Protein AF-A0A2G9R5S9-F1 (afdb_monomer)

Radius of gyration: 25.48 Å; Cα contacts (8 Å, |Δi|>4): 82; chains: 1; bounding box: 64×33×85 Å

Structure (mmCIF, N/CA/C/O backbone):
data_AF-A0A2G9R5S9-F1
#
_entry.id   AF-A0A2G9R5S9-F1
#
loop_
_atom_site.group_PDB
_atom_site.id
_atom_site.type_symbol
_atom_site.label_atom_id
_atom_site.label_alt_id
_atom_site.label_comp_id
_atom_site.label_asym_id
_atom_site.label_entity_id
_atom_site.label_seq_id
_atom_site.pdbx_PDB_ins_code
_atom_site.Cartn_x
_atom_site.Cartn_y
_atom_site.Cartn_z
_atom_site.occupancy
_atom_site.B_iso_or_equiv
_atom_site.auth_seq_id
_atom_site.auth_comp_id
_atom_site.auth_asym_id
_atom_site.auth_atom_id
_atom_site.pdbx_PDB_model_num
ATOM 1 N N . MET A 1 1 ? -15.002 -5.542 -20.090 1.00 52.06 1 MET A N 1
ATOM 2 C CA . MET A 1 1 ? -15.208 -6.960 -20.484 1.00 52.06 1 MET A CA 1
ATOM 3 C C . MET A 1 1 ? -14.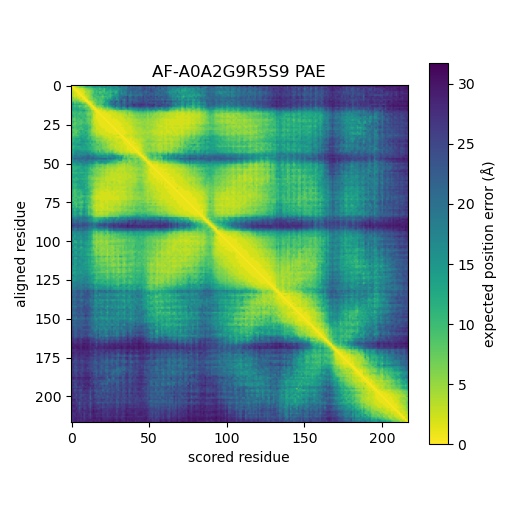862 -7.250 -21.942 1.00 52.06 1 MET A C 1
ATOM 5 O O . MET A 1 1 ? -14.280 -8.293 -22.191 1.00 52.06 1 MET A O 1
ATOM 9 N N . THR A 1 2 ? -15.154 -6.359 -22.895 1.00 58.06 2 THR A N 1
ATOM 10 C CA . THR A 1 2 ? -14.849 -6.567 -24.326 1.00 58.06 2 THR A CA 1
ATOM 11 C C . THR A 1 2 ? -13.357 -6.762 -24.614 1.00 58.06 2 THR A C 1
ATOM 13 O O . THR A 1 2 ? -13.018 -7.672 -25.354 1.00 58.06 2 THR A O 1
ATOM 16 N N . ILE A 1 3 ? -12.464 -5.993 -23.978 1.00 57.78 3 ILE A N 1
ATOM 17 C CA . ILE A 1 3 ? -11.005 -6.120 -24.168 1.00 57.78 3 ILE A CA 1
ATOM 18 C C . ILE A 1 3 ? -10.477 -7.446 -23.598 1.00 57.78 3 ILE A C 1
ATOM 20 O O . ILE A 1 3 ? -9.839 -8.191 -24.325 1.00 57.78 3 ILE A O 1
ATOM 24 N N . ALA A 1 4 ? -10.805 -7.795 -22.349 1.00 56.31 4 ALA A N 1
ATOM 25 C CA . ALA A 1 4 ? -10.351 -9.050 -21.733 1.00 56.31 4 ALA A CA 1
ATOM 26 C C . ALA A 1 4 ? -10.827 -10.299 -22.500 1.00 56.31 4 ALA A C 1
ATOM 28 O O . ALA A 1 4 ? -10.062 -11.235 -22.708 1.00 56.31 4 ALA A O 1
ATOM 29 N N . VAL A 1 5 ? -12.077 -10.292 -22.978 1.00 60.47 5 VAL A N 1
ATOM 30 C CA . VAL A 1 5 ? -12.628 -11.373 -23.810 1.00 60.47 5 VAL A CA 1
ATOM 31 C C . VAL A 1 5 ? -11.935 -11.422 -25.178 1.00 60.47 5 VAL A C 1
ATOM 33 O O . VAL A 1 5 ? -11.588 -12.504 -25.638 1.00 60.47 5 VAL A O 1
ATOM 36 N N . LEU A 1 6 ? -11.658 -10.273 -25.802 1.00 56.00 6 LEU A N 1
ATOM 37 C CA . LEU A 1 6 ? -10.951 -10.188 -27.086 1.00 56.00 6 LEU A CA 1
ATOM 38 C C . LEU A 1 6 ? -9.492 -10.676 -26.995 1.00 56.00 6 LEU A C 1
ATOM 40 O O . LEU A 1 6 ? -9.011 -11.322 -27.922 1.00 56.00 6 LEU A O 1
ATOM 44 N N . VAL A 1 7 ? -8.813 -10.427 -25.870 1.00 58.19 7 VAL A N 1
ATOM 45 C CA . VAL A 1 7 ? -7.444 -10.905 -25.594 1.00 58.19 7 VAL A CA 1
ATOM 46 C C . VAL A 1 7 ? -7.403 -12.423 -25.437 1.00 58.19 7 VAL A C 1
ATOM 48 O O . VAL A 1 7 ? -6.527 -13.063 -26.009 1.00 58.19 7 VAL A O 1
ATOM 51 N N . CYS A 1 8 ? -8.385 -13.014 -24.748 1.00 56.06 8 CYS A N 1
ATOM 52 C CA . CYS A 1 8 ? -8.507 -14.471 -24.639 1.00 56.06 8 CYS A CA 1
ATOM 53 C C . CYS A 1 8 ? -8.892 -15.151 -25.968 1.00 56.06 8 CYS A C 1
ATOM 55 O O . CYS A 1 8 ? -8.613 -16.334 -26.149 1.00 56.06 8 CYS A O 1
ATOM 57 N N . LEU A 1 9 ? -9.551 -14.430 -26.883 1.00 60.88 9 LEU A N 1
ATOM 58 C CA . LEU A 1 9 ? -10.034 -14.962 -28.164 1.00 60.88 9 LEU A CA 1
ATOM 59 C C . LEU A 1 9 ? -9.022 -14.831 -29.312 1.00 60.88 9 LEU A C 1
ATOM 61 O O . LEU A 1 9 ? -9.145 -15.552 -30.301 1.00 60.88 9 LEU A O 1
ATOM 65 N N . VAL A 1 10 ? -8.035 -13.933 -29.210 1.00 55.00 10 VAL A N 1
ATOM 66 C CA . VAL A 1 10 ? -7.069 -13.664 -30.287 1.00 55.00 10 VAL A CA 1
ATOM 67 C C . VAL A 1 10 ? -5.631 -13.872 -29.788 1.00 55.00 10 VAL A C 1
ATOM 69 O O . VAL A 1 10 ? -5.038 -12.960 -29.212 1.00 55.00 10 VAL A O 1
ATOM 72 N N . PRO A 1 11 ? -5.008 -15.035 -30.068 1.00 52.50 11 PRO A N 1
ATOM 73 C CA . PRO A 1 11 ? -3.643 -15.354 -29.630 1.00 52.50 11 PRO A CA 1
ATOM 74 C C . PRO A 1 11 ? -2.573 -14.371 -30.132 1.00 52.50 11 PRO A C 1
ATOM 76 O O . PRO A 1 11 ? -1.548 -14.184 -29.488 1.00 52.50 11 PRO A O 1
ATOM 79 N N . GLN A 1 12 ? -2.812 -13.703 -31.265 1.00 48.09 12 GLN A N 1
ATOM 80 C CA . GLN A 1 12 ? -1.916 -12.676 -31.819 1.00 48.09 12 GLN A CA 1
ATOM 81 C C . GLN A 1 12 ? -1.913 -11.364 -31.010 1.00 48.09 12 GLN A C 1
ATOM 83 O O . GLN A 1 12 ? -1.013 -10.546 -31.179 1.00 48.09 12 GLN A O 1
ATOM 88 N N . LEU A 1 13 ? -2.894 -11.164 -30.123 1.00 47.66 13 LEU A N 1
ATOM 89 C CA . LEU A 1 13 ? -2.996 -10.017 -29.216 1.00 47.66 13 LEU A CA 1
ATOM 90 C C . LEU A 1 13 ? -2.377 -10.290 -27.833 1.00 47.66 13 LEU A C 1
ATOM 92 O O . LEU A 1 13 ? -2.465 -9.434 -26.959 1.00 47.66 13 LEU A O 1
ATOM 96 N N . HIS A 1 14 ? -1.716 -11.433 -27.612 1.00 53.84 14 HIS A N 1
ATOM 97 C CA . HIS A 1 14 ? -0.959 -11.720 -26.383 1.00 53.84 14 HIS A CA 1
ATOM 98 C C . HIS A 1 14 ? 0.348 -10.902 -26.298 1.00 53.84 14 HIS A C 1
ATOM 100 O O . HIS A 1 14 ? 1.439 -11.432 -26.099 1.00 53.84 14 HIS A O 1
ATOM 106 N N . THR A 1 15 ? 0.254 -9.582 -26.453 1.00 63.00 15 THR A N 1
ATOM 107 C CA . THR A 1 15 ? 1.333 -8.659 -26.101 1.00 63.00 15 THR A CA 1
ATOM 108 C C . THR A 1 15 ? 1.139 -8.196 -24.649 1.00 63.00 15 THR A C 1
ATOM 110 O O . THR A 1 15 ? -0.002 -8.109 -24.179 1.00 63.00 15 THR A O 1
ATOM 113 N N . PRO A 1 16 ? 2.222 -7.899 -23.902 1.00 64.62 16 PRO A N 1
ATOM 114 C CA . PRO A 1 16 ? 2.148 -7.506 -22.487 1.00 64.62 16 PRO A CA 1
ATOM 115 C C . PRO A 1 16 ? 1.188 -6.329 -22.234 1.00 64.62 16 PRO A C 1
ATOM 117 O O . PRO A 1 16 ? 0.501 -6.288 -21.215 1.00 64.62 16 PRO A O 1
ATOM 120 N N . ILE A 1 17 ? 1.045 -5.428 -23.209 1.00 78.06 17 ILE A N 1
ATOM 121 C CA . ILE A 1 17 ? 0.137 -4.272 -23.174 1.00 78.06 17 ILE A CA 1
ATOM 122 C C . ILE A 1 17 ? -1.332 -4.679 -22.986 1.00 78.06 17 ILE A C 1
ATOM 124 O O . ILE A 1 17 ? -2.047 -4.068 -22.190 1.00 78.06 17 ILE A O 1
ATOM 128 N N . TYR A 1 18 ? -1.800 -5.708 -23.691 1.00 73.31 18 TYR A N 1
ATOM 129 C CA . TYR A 1 18 ? -3.201 -6.129 -23.630 1.00 73.31 18 TYR A CA 1
ATOM 130 C C . TYR A 1 18 ? -3.558 -6.832 -22.315 1.00 73.31 18 TYR A C 1
ATOM 132 O O . TYR A 1 18 ? -4.693 -6.723 -21.837 1.00 73.31 18 TYR A O 1
ATOM 140 N N . PHE A 1 19 ? -2.583 -7.492 -21.688 1.00 76.50 19 PHE A N 1
ATOM 141 C CA . PHE A 1 19 ? -2.718 -8.015 -20.331 1.00 76.50 19 PHE A CA 1
ATOM 142 C C . PHE A 1 19 ? -2.892 -6.876 -19.316 1.00 76.50 19 PHE A C 1
ATOM 144 O O . PHE A 1 19 ? -3.817 -6.917 -18.502 1.00 76.50 19 PHE A O 1
ATOM 151 N N . PHE A 1 20 ? -2.072 -5.820 -19.393 1.00 80.44 20 PHE A N 1
ATOM 152 C CA . PHE A 1 20 ? -2.216 -4.658 -18.510 1.00 80.44 20 PHE A CA 1
ATOM 153 C C . PHE A 1 20 ? -3.563 -3.949 -18.696 1.00 80.44 20 PHE A C 1
ATOM 155 O O . PHE A 1 20 ? -4.248 -3.679 -17.713 1.00 80.44 20 PHE A O 1
ATOM 162 N N . LEU A 1 21 ? -3.996 -3.738 -19.944 1.00 83.19 21 LEU A N 1
ATOM 163 C CA . LEU A 1 21 ? -5.300 -3.139 -20.255 1.00 83.19 21 LEU A CA 1
ATOM 164 C C . LEU A 1 21 ? -6.479 -3.966 -19.732 1.00 83.19 21 LEU A C 1
ATOM 166 O O . LEU A 1 21 ? -7.484 -3.406 -19.301 1.00 83.19 21 LEU A O 1
ATOM 170 N N . SER A 1 22 ? -6.370 -5.294 -19.760 1.00 82.56 22 SER A N 1
ATOM 171 C CA . SER A 1 22 ? -7.416 -6.177 -19.239 1.00 82.56 22 SER A CA 1
ATOM 172 C C . SER A 1 22 ? -7.541 -6.066 -17.720 1.00 82.56 22 SER A C 1
ATOM 174 O O . SER A 1 22 ? -8.654 -5.947 -17.214 1.00 82.56 22 SER A O 1
ATOM 176 N N . ASN A 1 23 ? -6.415 -6.048 -17.001 1.00 82.00 23 ASN A N 1
ATOM 177 C CA . ASN A 1 23 ? -6.405 -5.855 -15.549 1.00 82.00 23 ASN A CA 1
ATOM 178 C C . ASN A 1 23 ? -6.893 -4.455 -15.154 1.00 82.00 23 ASN A C 1
ATOM 180 O O . ASN A 1 23 ? -7.670 -4.337 -14.210 1.00 82.00 23 ASN A O 1
ATOM 184 N N . LEU A 1 24 ? -6.515 -3.422 -15.913 1.00 85.50 24 LEU A N 1
ATOM 185 C CA . LEU A 1 24 ? -6.986 -2.051 -15.703 1.00 85.50 24 LEU A CA 1
ATOM 186 C C . LEU A 1 24 ? -8.508 -1.972 -15.871 1.00 85.50 24 LEU A C 1
ATOM 188 O O . LEU A 1 24 ? -9.209 -1.495 -14.990 1.00 85.50 24 LEU A O 1
ATOM 192 N N . ALA A 1 25 ? -9.045 -2.572 -16.938 1.00 87.50 25 ALA A N 1
ATOM 193 C CA . ALA A 1 25 ? -10.486 -2.621 -17.163 1.00 87.50 25 ALA A CA 1
ATOM 194 C C . ALA A 1 25 ? -11.248 -3.407 -16.077 1.00 87.50 25 ALA A C 1
ATOM 196 O O . ALA A 1 25 ? -12.411 -3.112 -15.810 1.00 87.50 25 ALA A O 1
ATOM 197 N N . ILE A 1 26 ? -10.638 -4.433 -15.475 1.00 84.75 26 ILE A N 1
ATOM 198 C CA . ILE A 1 26 ? -11.229 -5.157 -14.339 1.00 84.75 26 ILE A CA 1
ATOM 199 C C . ILE A 1 26 ? -11.224 -4.269 -13.089 1.00 84.75 26 ILE A C 1
ATOM 201 O O . ILE A 1 26 ? -12.248 -4.183 -12.410 1.00 84.75 26 ILE A O 1
ATOM 205 N N . SER A 1 27 ? -10.109 -3.588 -12.816 1.00 84.19 27 SER A N 1
ATOM 206 C CA . SER A 1 27 ? -9.970 -2.640 -11.705 1.00 84.19 27 SER A CA 1
ATOM 207 C C . SER A 1 27 ? -10.999 -1.506 -11.795 1.00 84.19 27 SER A C 1
ATOM 209 O O . SER A 1 27 ? -11.735 -1.273 -10.835 1.00 84.19 27 SER A O 1
ATOM 211 N N . ASP A 1 28 ? -11.175 -0.913 -12.981 1.00 86.25 28 ASP A N 1
ATOM 212 C CA . ASP A 1 28 ? -12.179 0.126 -13.251 1.00 86.25 28 ASP A CA 1
ATOM 213 C C . ASP A 1 28 ? -13.609 -0.361 -12.978 1.00 86.25 28 ASP A C 1
ATOM 215 O O . ASP A 1 28 ? -14.427 0.342 -12.381 1.00 86.25 28 ASP A O 1
ATOM 219 N N . VAL A 1 29 ? -13.936 -1.590 -13.392 1.00 87.50 29 VAL A N 1
ATOM 220 C CA . VAL A 1 29 ? -15.260 -2.174 -13.139 1.00 87.50 29 VAL A CA 1
ATOM 221 C C . VAL A 1 29 ? -15.487 -2.382 -11.645 1.00 87.50 29 VAL A C 1
ATOM 223 O O . VAL A 1 29 ? -16.580 -2.086 -11.159 1.00 87.50 29 VAL A O 1
ATOM 226 N N . ILE A 1 30 ? -14.482 -2.861 -10.908 1.00 84.88 30 ILE A N 1
ATOM 227 C CA . ILE A 1 30 ? -14.554 -3.014 -9.448 1.00 84.88 30 ILE A CA 1
ATOM 228 C C . ILE A 1 30 ? -14.762 -1.643 -8.793 1.00 84.88 30 ILE A C 1
ATOM 230 O O . ILE A 1 30 ? -15.674 -1.483 -7.981 1.00 84.88 30 ILE A O 1
ATOM 234 N N . TYR A 1 31 ? -13.983 -0.641 -9.200 1.00 85.19 31 TYR A N 1
ATOM 235 C CA . TYR A 1 31 ? -14.072 0.727 -8.700 1.00 85.19 31 TYR A CA 1
ATOM 236 C C . TYR A 1 31 ? -15.469 1.335 -8.894 1.00 85.19 31 TYR A C 1
ATOM 238 O O . TYR A 1 31 ? -16.085 1.842 -7.946 1.00 85.19 31 TYR A O 1
ATOM 246 N N . VAL A 1 32 ? -16.006 1.238 -10.115 1.00 85.88 32 VAL A N 1
ATOM 247 C CA . VAL A 1 32 ? -17.350 1.722 -10.448 1.00 85.88 32 VAL A CA 1
ATOM 248 C C . VAL A 1 32 ? -18.404 0.931 -9.680 1.00 85.88 32 VAL A C 1
ATOM 250 O O . VAL A 1 32 ? -19.302 1.533 -9.102 1.00 85.88 32 VAL A O 1
ATOM 253 N N . SER A 1 33 ? -18.285 -0.394 -9.591 1.00 83.62 33 SER A N 1
ATOM 254 C CA . SER A 1 33 ? -19.253 -1.242 -8.878 1.00 83.62 33 SER A CA 1
ATOM 255 C C . SER A 1 33 ? -19.305 -0.965 -7.376 1.00 83.62 33 SER A C 1
ATOM 257 O O . SER A 1 33 ? -20.332 -1.201 -6.750 1.00 83.62 33 SER A O 1
ATOM 259 N N . VAL A 1 34 ? -18.231 -0.451 -6.778 1.00 80.50 34 VAL A N 1
ATOM 260 C CA . VAL A 1 34 ? -18.199 -0.078 -5.356 1.00 80.50 34 VAL A CA 1
ATOM 261 C C . VAL A 1 34 ? -18.744 1.333 -5.134 1.00 80.50 34 VAL A C 1
ATOM 263 O O . VAL A 1 34 ? -19.493 1.572 -4.187 1.00 80.50 34 VAL A O 1
ATOM 266 N N . THR A 1 35 ? -18.396 2.276 -6.009 1.00 79.38 35 THR A N 1
ATOM 267 C CA . THR A 1 35 ? -18.714 3.700 -5.815 1.00 79.38 35 THR A CA 1
ATOM 268 C C . THR A 1 35 ? -20.104 4.062 -6.346 1.00 79.38 35 THR A C 1
ATOM 270 O O . THR A 1 35 ? -20.852 4.807 -5.707 1.00 79.38 35 THR A O 1
ATOM 273 N N . LEU A 1 36 ? -20.485 3.511 -7.501 1.00 82.56 36 LEU A N 1
ATOM 274 C CA . LEU A 1 36 ? -21.695 3.889 -8.229 1.00 82.56 36 LEU A CA 1
ATOM 275 C C . LEU A 1 36 ? -22.992 3.453 -7.534 1.00 82.56 36 LEU A C 1
ATOM 277 O O . LEU A 1 36 ? -23.868 4.308 -7.391 1.00 82.56 36 LEU A O 1
ATOM 281 N N . PRO A 1 37 ? -23.155 2.208 -7.036 1.00 81.19 37 PRO A N 1
ATOM 282 C CA . PRO A 1 37 ? -24.381 1.825 -6.335 1.00 81.19 37 PRO A CA 1
ATOM 283 C C . PRO A 1 37 ? -24.616 2.674 -5.089 1.00 81.19 37 PRO A C 1
ATOM 285 O O . PRO A 1 37 ? -25.760 2.954 -4.730 1.00 81.19 37 PRO A O 1
ATOM 288 N N . LYS A 1 38 ? -23.533 3.129 -4.446 1.00 77.56 38 LYS A N 1
ATOM 289 C CA . LYS A 1 38 ? -23.639 3.968 -3.260 1.00 77.56 38 LYS A CA 1
ATOM 290 C C . LYS A 1 38 ? -24.029 5.404 -3.593 1.00 77.56 38 LYS A C 1
ATOM 292 O O . LYS A 1 38 ? -24.901 5.948 -2.919 1.00 77.56 38 LYS A O 1
ATOM 297 N N . LEU A 1 39 ? -23.442 5.986 -4.638 1.00 77.88 39 LEU A N 1
ATOM 298 C CA . LEU A 1 39 ? -23.851 7.293 -5.152 1.00 77.88 39 LEU A CA 1
ATOM 299 C C . LEU A 1 39 ? -25.325 7.275 -5.586 1.00 77.88 39 LEU A C 1
ATOM 301 O O . LEU A 1 39 ? -26.088 8.160 -5.210 1.00 77.88 39 LEU A O 1
ATOM 305 N N . LEU A 1 40 ? -25.739 6.225 -6.301 1.00 81.50 40 LEU A N 1
ATOM 306 C CA . LEU A 1 40 ? -27.121 6.032 -6.738 1.00 81.50 40 LEU A CA 1
ATOM 307 C C . LEU A 1 40 ? -28.079 5.904 -5.545 1.00 81.50 40 LEU A C 1
ATOM 309 O O . LEU A 1 40 ? -29.125 6.543 -5.528 1.00 81.50 40 LEU A O 1
ATOM 313 N N . SER A 1 41 ? -27.703 5.128 -4.523 1.00 80.81 41 SER A N 1
ATOM 314 C CA . SER A 1 41 ? -28.475 5.011 -3.283 1.00 80.81 41 SER A CA 1
ATOM 315 C C . SER A 1 41 ? -28.668 6.371 -2.612 1.00 80.81 41 SER A C 1
ATOM 317 O O . SER A 1 41 ? -29.800 6.698 -2.285 1.00 80.81 41 SER A O 1
ATOM 319 N N . ILE A 1 42 ? -27.613 7.179 -2.458 1.00 79.88 42 ILE A N 1
ATOM 320 C CA . ILE A 1 42 ? -27.705 8.512 -1.833 1.00 79.88 42 ILE A CA 1
ATOM 321 C C . ILE A 1 42 ? -28.643 9.434 -2.627 1.00 79.88 42 ILE A C 1
ATOM 323 O O . ILE A 1 42 ? -29.442 10.155 -2.032 1.00 79.88 42 ILE A O 1
ATOM 327 N N . LEU A 1 43 ? -28.570 9.397 -3.961 1.00 82.06 43 LEU A N 1
ATOM 328 C CA . LEU A 1 43 ? -29.425 10.206 -4.834 1.00 82.06 43 LEU A CA 1
ATOM 329 C C . LEU A 1 43 ? -30.898 9.768 -4.793 1.00 82.06 43 LEU A C 1
ATOM 331 O O . LEU A 1 43 ? -31.779 10.619 -4.875 1.00 82.06 43 LEU A O 1
ATOM 335 N N . LEU A 1 44 ? -31.167 8.463 -4.663 1.00 84.25 44 LEU A N 1
ATOM 336 C CA . LEU A 1 44 ? -32.522 7.901 -4.672 1.00 84.25 44 LEU A CA 1
ATOM 337 C C . LEU A 1 44 ? -33.235 7.991 -3.317 1.00 84.25 44 LEU A C 1
ATOM 339 O O . LEU A 1 44 ? -34.437 8.240 -3.296 1.00 84.25 44 LEU A O 1
ATOM 343 N N . THR A 1 45 ? -32.540 7.775 -2.195 1.00 78.19 45 THR A N 1
ATOM 344 C CA . THR A 1 45 ? -33.171 7.793 -0.861 1.00 78.19 45 THR A CA 1
ATOM 345 C C . THR A 1 45 ? -33.110 9.151 -0.164 1.00 78.19 45 THR A C 1
ATOM 347 O O . THR A 1 45 ? -33.762 9.302 0.863 1.00 78.19 45 THR A O 1
ATOM 350 N N . GLN A 1 46 ? -32.330 10.122 -0.674 1.00 74.25 46 GLN A N 1
ATOM 351 C CA . GLN A 1 46 ? -31.980 11.383 0.019 1.00 74.25 46 GLN A CA 1
ATOM 352 C C . GLN A 1 46 ? -31.457 11.189 1.456 1.00 74.25 46 GLN A C 1
ATOM 354 O O . GLN A 1 46 ? -31.385 12.126 2.251 1.00 74.25 46 GLN A O 1
ATOM 359 N N . ASP A 1 47 ? -31.064 9.964 1.796 1.00 66.75 47 ASP A N 1
ATOM 360 C CA . ASP A 1 47 ? -30.710 9.582 3.149 1.00 66.75 47 ASP A CA 1
ATOM 361 C C . ASP A 1 47 ? -29.184 9.590 3.275 1.00 66.75 47 ASP A C 1
ATOM 363 O O . ASP A 1 47 ? -28.478 8.745 2.715 1.00 66.75 47 ASP A O 1
ATOM 367 N N . HIS A 1 48 ? -28.652 10.598 3.966 1.00 65.31 48 HIS A N 1
ATOM 368 C CA . HIS A 1 48 ? -27.209 10.862 4.042 1.00 65.31 48 HIS A CA 1
ATOM 369 C C . HIS A 1 48 ? -26.473 10.009 5.091 1.00 65.31 48 HIS A C 1
ATOM 371 O O . HIS A 1 48 ? -25.266 10.164 5.291 1.00 65.31 48 HIS A O 1
ATOM 377 N N . TRP A 1 49 ? -27.169 9.094 5.768 1.00 64.56 49 TRP A N 1
ATOM 378 C CA . TRP A 1 49 ? -26.603 8.306 6.858 1.00 64.56 49 TRP A CA 1
ATOM 379 C C . TRP A 1 49 ? -25.917 7.046 6.318 1.00 64.56 49 TRP A C 1
ATOM 381 O O . TRP A 1 49 ? -26.542 6.032 6.007 1.00 64.56 49 TRP A O 1
ATOM 391 N N . LEU A 1 50 ? -24.587 7.090 6.202 1.00 69.75 50 LEU A N 1
ATOM 392 C CA . LEU A 1 50 ? -23.787 5.890 5.957 1.00 69.75 50 LEU A CA 1
ATOM 393 C C . LEU A 1 50 ? -23.553 5.118 7.253 1.00 69.75 50 LEU A C 1
ATOM 395 O O . LEU A 1 50 ? -23.106 5.678 8.257 1.00 69.75 50 LEU A O 1
ATOM 399 N N . SER A 1 51 ? -23.743 3.799 7.199 1.00 77.12 51 SER A N 1
ATOM 400 C CA . SER A 1 51 ? -23.242 2.933 8.259 1.00 77.12 51 SER A CA 1
ATOM 401 C C . SER A 1 51 ? -21.712 2.954 8.265 1.00 77.12 51 SER A C 1
ATOM 403 O O . SER A 1 51 ? -21.056 2.997 7.219 1.00 77.12 51 SER A O 1
ATOM 405 N N . PHE A 1 52 ? -21.132 2.900 9.463 1.00 71.69 52 PHE A N 1
ATOM 406 C CA . PHE A 1 52 ? -19.682 2.882 9.631 1.00 71.69 52 PHE A CA 1
ATOM 407 C C . PHE A 1 52 ? -19.038 1.709 8.873 1.00 71.69 52 PHE A C 1
ATOM 409 O O . PHE A 1 52 ? -18.042 1.896 8.183 1.00 71.69 52 PHE A O 1
ATOM 416 N N . SER A 1 53 ? -19.653 0.522 8.918 1.00 68.81 53 SER A N 1
ATOM 417 C CA . SER A 1 53 ? -19.149 -0.656 8.204 1.00 68.81 53 SER A CA 1
ATOM 418 C C . SER A 1 53 ? -19.175 -0.486 6.683 1.00 68.81 53 SER A C 1
ATOM 420 O O . SER A 1 53 ? -18.222 -0.892 6.029 1.00 68.81 53 SER A O 1
ATOM 422 N N . ALA A 1 54 ? -20.220 0.127 6.113 1.00 76.38 54 ALA A N 1
ATOM 423 C CA . ALA A 1 54 ? -20.284 0.357 4.669 1.00 76.38 54 ALA A CA 1
ATOM 424 C C . ALA A 1 54 ? -19.208 1.352 4.207 1.00 76.38 54 ALA A C 1
ATOM 426 O O . ALA A 1 54 ? -18.578 1.134 3.177 1.00 76.38 54 ALA A O 1
ATOM 427 N N . CYS A 1 55 ? -18.945 2.398 5.000 1.00 76.75 55 CYS A N 1
ATOM 428 C CA . CYS A 1 55 ? -17.852 3.341 4.752 1.00 76.75 55 CYS A CA 1
ATOM 429 C C . CYS A 1 55 ? -16.479 2.641 4.762 1.00 76.75 55 CYS A C 1
ATOM 431 O O . CYS A 1 55 ? -15.669 2.845 3.859 1.00 76.75 55 CYS A O 1
ATOM 433 N N . MET A 1 56 ? -16.247 1.750 5.732 1.00 75.31 56 MET A N 1
ATOM 434 C CA . MET A 1 56 ? -15.000 0.984 5.833 1.00 75.31 56 MET A CA 1
ATOM 435 C C . MET A 1 56 ? -14.788 0.053 4.636 1.00 75.31 56 MET A C 1
ATOM 437 O O . MET A 1 56 ? -13.699 0.020 4.065 1.00 75.31 56 MET A O 1
ATOM 441 N N . THR A 1 57 ? -15.828 -0.677 4.227 1.00 77.25 57 THR A N 1
ATOM 442 C CA . THR A 1 57 ? -15.766 -1.547 3.048 1.00 77.25 57 THR A CA 1
ATOM 443 C C . THR A 1 57 ? -15.522 -0.737 1.773 1.00 77.25 57 THR A C 1
ATOM 445 O O . THR A 1 57 ? -14.676 -1.114 0.967 1.00 77.25 57 THR A O 1
ATOM 448 N N . GLN A 1 58 ? -16.199 0.403 1.606 1.00 79.56 58 GLN A N 1
ATOM 449 C CA . GLN A 1 58 ? -16.048 1.263 0.431 1.00 79.56 58 GLN A CA 1
ATOM 450 C C . GLN A 1 58 ? -14.630 1.828 0.304 1.00 79.56 58 GLN A C 1
ATOM 452 O O . GLN A 1 58 ? -14.031 1.740 -0.765 1.00 79.56 58 GLN A O 1
ATOM 457 N N . MET A 1 59 ? -14.073 2.374 1.386 1.00 81.50 59 MET A N 1
ATOM 458 C CA . MET A 1 59 ? -12.705 2.885 1.361 1.00 81.50 59 MET A CA 1
ATOM 459 C C . MET A 1 59 ? -11.671 1.795 1.080 1.00 81.50 59 MET A C 1
ATOM 461 O O . MET A 1 59 ? -10.725 2.048 0.346 1.00 81.50 59 MET A O 1
ATOM 465 N N . TYR A 1 60 ? -11.843 0.593 1.643 1.00 79.56 60 TYR A N 1
ATOM 466 C CA . TYR A 1 60 ? -10.922 -0.518 1.402 1.00 79.56 60 TYR A CA 1
ATOM 467 C C . TYR A 1 60 ? -10.809 -0.837 -0.093 1.00 79.56 60 TYR A C 1
ATOM 469 O O . TYR A 1 60 ? -9.706 -0.860 -0.639 1.00 79.56 60 TYR A O 1
ATOM 477 N N . PHE A 1 61 ? -11.949 -1.031 -0.761 1.00 80.94 61 PHE A N 1
ATOM 478 C CA . PHE A 1 61 ? -11.971 -1.329 -2.190 1.00 80.94 61 PHE A CA 1
ATOM 479 C C . PHE A 1 61 ? -11.501 -0.149 -3.046 1.00 80.94 61 PHE A C 1
ATOM 481 O O . PHE A 1 61 ? -10.763 -0.372 -3.998 1.00 80.94 61 PHE A O 1
ATOM 488 N N . PHE A 1 62 ? -11.876 1.086 -2.686 1.00 83.44 62 PHE A N 1
ATOM 489 C CA . PHE A 1 62 ? -11.418 2.302 -3.367 1.00 83.44 62 PHE A CA 1
ATOM 490 C C . PHE A 1 62 ? -9.895 2.429 -3.335 1.00 83.44 62 PHE A C 1
ATOM 492 O O . PHE A 1 62 ? -9.263 2.703 -4.352 1.00 83.44 62 PHE A O 1
ATOM 499 N N . SER A 1 63 ? -9.289 2.231 -2.161 1.00 81.44 63 SER A N 1
ATOM 500 C CA . SER A 1 63 ? -7.841 2.290 -2.050 1.00 81.44 63 SER A CA 1
ATOM 501 C C . SER A 1 63 ? -7.213 1.151 -2.850 1.00 81.44 63 SER A C 1
ATOM 503 O O . SER A 1 63 ? -6.319 1.413 -3.645 1.00 81.44 63 SER A O 1
ATOM 505 N N . LEU A 1 64 ? -7.693 -0.087 -2.702 1.00 81.06 64 LEU A N 1
ATOM 506 C CA . LEU A 1 64 ? -7.146 -1.241 -3.420 1.00 81.06 64 LEU A CA 1
ATOM 507 C C . LEU A 1 64 ? -7.138 -1.032 -4.945 1.00 81.06 64 LEU A C 1
ATOM 509 O O . LEU A 1 64 ? -6.099 -1.242 -5.567 1.00 81.06 64 LEU A O 1
ATOM 513 N N . SER A 1 65 ? -8.248 -0.568 -5.532 1.00 81.25 65 SER A N 1
ATOM 514 C CA . SER A 1 65 ? -8.319 -0.283 -6.972 1.00 81.25 65 SER A CA 1
ATOM 515 C C . SER A 1 65 ? -7.370 0.845 -7.375 1.00 81.25 65 SER A C 1
ATOM 517 O O . SER A 1 65 ? -6.591 0.673 -8.305 1.00 81.25 65 SER A O 1
ATOM 519 N N . ALA A 1 66 ? -7.337 1.952 -6.622 1.00 84.25 66 ALA A N 1
ATOM 520 C CA . ALA A 1 66 ? -6.437 3.071 -6.908 1.00 84.25 66 ALA A CA 1
ATOM 521 C C . ALA A 1 66 ? -4.955 2.656 -6.861 1.00 84.25 66 ALA A C 1
ATOM 523 O O . ALA A 1 66 ? -4.161 3.084 -7.696 1.00 84.25 66 ALA A O 1
ATOM 524 N N . GLY A 1 67 ? -4.581 1.797 -5.907 1.00 84.00 67 GLY A N 1
ATOM 525 C CA . GLY A 1 67 ? -3.245 1.213 -5.838 1.00 84.00 67 GLY A CA 1
ATOM 526 C C . GLY A 1 67 ? -2.933 0.385 -7.083 1.00 84.00 67 GLY A C 1
ATOM 527 O O . GLY A 1 67 ? -1.927 0.632 -7.746 1.00 84.00 67 GLY A O 1
ATOM 528 N N . CYS A 1 68 ? -3.812 -0.560 -7.435 1.00 81.38 68 CYS A N 1
ATOM 529 C CA . CYS A 1 68 ? -3.669 -1.394 -8.630 1.00 81.38 68 CYS A CA 1
ATOM 530 C C . CYS A 1 68 ? -3.533 -0.567 -9.918 1.00 81.38 68 CYS A C 1
ATOM 532 O O . CYS A 1 68 ? -2.668 -0.875 -10.737 1.00 81.38 68 CYS A O 1
ATOM 534 N N . ASP A 1 69 ? -4.322 0.495 -10.079 1.00 86.25 69 ASP A N 1
ATOM 535 C CA . ASP A 1 69 ? -4.284 1.352 -11.268 1.00 86.25 69 ASP A CA 1
ATOM 536 C C . ASP A 1 69 ? -2.945 2.078 -11.394 1.00 86.25 69 ASP A C 1
ATOM 538 O O . ASP A 1 69 ? -2.344 2.082 -12.470 1.00 86.25 69 ASP A O 1
ATOM 542 N N . ILE A 1 70 ? -2.428 2.630 -10.288 1.00 85.38 70 ILE A N 1
ATOM 543 C CA . ILE A 1 70 ? -1.106 3.271 -10.258 1.00 85.38 70 ILE A CA 1
ATOM 544 C C . ILE A 1 70 ? -0.027 2.268 -10.688 1.00 85.38 70 ILE A C 1
ATOM 546 O O . ILE A 1 70 ? 0.785 2.589 -11.556 1.00 85.38 70 ILE A O 1
ATOM 550 N N . PHE A 1 71 ? -0.050 1.038 -10.160 1.00 82.94 71 PHE A N 1
ATOM 551 C CA . PHE A 1 71 ? 0.898 -0.007 -10.567 1.00 82.94 71 PHE A CA 1
ATOM 552 C C . PHE A 1 71 ? 0.827 -0.320 -12.054 1.00 82.94 71 PHE A C 1
ATOM 554 O O . PHE A 1 71 ? 1.854 -0.314 -12.735 1.00 82.94 71 PHE A O 1
ATOM 561 N N . LEU A 1 72 ? -0.377 -0.583 -12.560 1.00 83.25 72 LEU A N 1
ATOM 562 C CA . LEU A 1 72 ? -0.587 -0.966 -13.951 1.00 83.25 72 LEU A CA 1
ATOM 563 C C . LEU A 1 72 ? -0.166 0.157 -14.902 1.00 83.25 72 LEU A C 1
ATOM 565 O O . LEU A 1 72 ? 0.537 -0.106 -15.876 1.00 83.25 72 LEU A O 1
ATOM 569 N N . LEU A 1 73 ? -0.515 1.410 -14.604 1.00 86.69 73 LEU A N 1
ATOM 570 C CA . LEU A 1 73 ? -0.140 2.567 -15.420 1.00 86.69 73 LEU A CA 1
ATOM 571 C C . LEU A 1 73 ? 1.375 2.809 -15.427 1.00 86.69 73 LEU A C 1
ATOM 573 O O . LEU A 1 73 ? 1.943 3.106 -16.484 1.00 86.69 73 LEU A O 1
ATOM 577 N N . THR A 1 74 ? 2.050 2.642 -14.287 1.00 83.56 74 THR A N 1
ATOM 578 C CA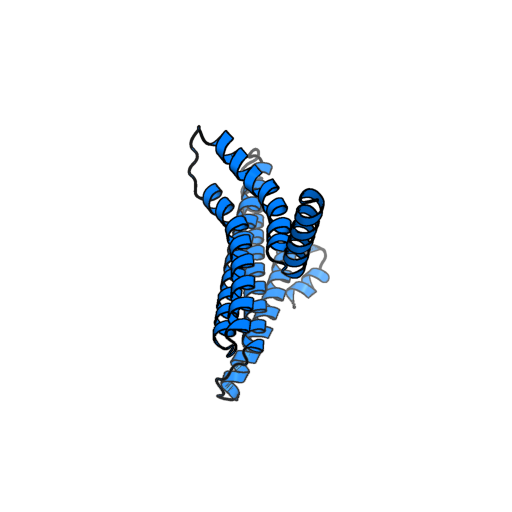 . THR A 1 74 ? 3.514 2.736 -14.198 1.00 83.56 74 THR A CA 1
ATOM 579 C C . THR A 1 74 ? 4.190 1.627 -15.007 1.00 83.56 74 THR A C 1
ATOM 581 O O . THR A 1 74 ? 5.085 1.919 -15.804 1.00 83.56 74 THR A O 1
ATOM 584 N N . SER A 1 75 ? 3.725 0.378 -14.897 1.00 81.12 75 SER A N 1
ATOM 585 C CA . SER A 1 75 ? 4.233 -0.739 -15.706 1.00 81.12 75 SER A CA 1
ATOM 586 C C . SER A 1 75 ? 4.000 -0.535 -17.205 1.00 81.12 75 SER A C 1
ATOM 588 O O . SER A 1 75 ? 4.917 -0.743 -17.996 1.00 81.12 75 SER A O 1
ATOM 590 N N . MET A 1 76 ? 2.818 -0.062 -17.610 1.00 86.38 76 MET A N 1
ATOM 591 C CA . MET A 1 76 ? 2.511 0.238 -19.015 1.00 86.38 76 MET A CA 1
ATOM 592 C C . MET A 1 76 ? 3.380 1.365 -19.579 1.00 86.38 76 MET A C 1
ATOM 594 O O . MET A 1 76 ? 3.792 1.312 -20.739 1.00 86.38 76 MET A O 1
ATOM 598 N N . SER A 1 77 ? 3.659 2.390 -18.773 1.00 85.38 77 SER A N 1
ATOM 599 C CA . SER A 1 77 ? 4.514 3.512 -19.176 1.00 85.38 77 SER A CA 1
ATOM 600 C C . SER A 1 77 ? 5.966 3.066 -19.359 1.00 85.38 77 SER A C 1
ATOM 602 O O . SER A 1 77 ? 6.618 3.476 -20.319 1.00 85.38 77 SER A O 1
ATOM 604 N N . TYR A 1 78 ? 6.452 2.177 -18.490 1.00 81.44 78 TYR A N 1
ATOM 605 C CA . TYR A 1 78 ? 7.789 1.597 -18.591 1.00 81.44 78 TYR A CA 1
ATOM 606 C C . TYR A 1 78 ? 7.947 0.643 -19.783 1.00 81.44 78 TYR A C 1
ATOM 608 O O . TYR A 1 78 ? 8.946 0.721 -20.495 1.00 81.44 78 TYR A O 1
ATOM 616 N N . ASP A 1 79 ? 6.949 -0.204 -20.053 1.00 79.62 79 ASP A N 1
ATOM 617 C CA . ASP A 1 79 ? 6.941 -1.086 -21.229 1.00 79.62 79 ASP A CA 1
ATOM 618 C C . ASP A 1 79 ? 7.040 -0.272 -22.533 1.00 79.62 79 ASP A C 1
ATOM 620 O O . ASP A 1 79 ? 7.884 -0.548 -23.390 1.00 79.62 79 ASP A O 1
ATOM 624 N N . ARG A 1 80 ? 6.269 0.824 -22.632 1.00 83.00 80 ARG A N 1
ATOM 625 C CA . ARG A 1 80 ? 6.354 1.777 -23.753 1.00 83.00 80 ARG A CA 1
ATOM 626 C C . ARG A 1 80 ? 7.714 2.469 -23.837 1.00 83.00 80 ARG A C 1
ATOM 628 O O . ARG A 1 80 ? 8.238 2.627 -24.937 1.00 83.00 80 ARG A O 1
ATOM 635 N N . TYR A 1 81 ? 8.288 2.867 -22.701 1.00 79.38 81 TYR A N 1
ATOM 636 C CA . TYR A 1 81 ? 9.619 3.477 -22.645 1.00 79.38 81 TYR A CA 1
ATOM 637 C C . TYR A 1 81 ? 10.695 2.528 -23.188 1.00 79.38 81 TYR A C 1
ATOM 639 O O . TYR A 1 81 ? 11.456 2.914 -24.074 1.00 79.38 81 TYR A O 1
ATOM 647 N N . ILE A 1 82 ? 10.714 1.266 -22.741 1.00 75.00 82 ILE A N 1
ATOM 648 C CA . ILE A 1 82 ? 11.658 0.268 -23.257 1.00 75.00 82 ILE A CA 1
ATOM 649 C C . ILE A 1 82 ? 11.451 0.053 -24.753 1.00 75.00 82 ILE A C 1
ATOM 651 O O . ILE A 1 82 ? 12.429 0.065 -25.494 1.00 75.00 82 ILE A O 1
ATOM 655 N N . ALA A 1 83 ? 10.213 -0.128 -25.218 1.00 76.69 83 ALA A N 1
ATOM 656 C CA . ALA A 1 83 ? 9.944 -0.389 -26.633 1.00 76.69 83 ALA A CA 1
ATOM 657 C C . ALA A 1 83 ? 10.501 0.710 -27.562 1.00 76.69 83 ALA A C 1
ATOM 659 O O . ALA A 1 83 ? 10.947 0.408 -28.668 1.00 76.69 83 ALA A O 1
ATOM 660 N N . VAL A 1 84 ? 10.524 1.965 -27.098 1.00 79.75 84 VAL A N 1
ATOM 661 C CA . VAL A 1 84 ? 11.088 3.108 -27.831 1.00 79.75 84 VAL A CA 1
ATOM 662 C C . VAL A 1 84 ? 12.609 3.206 -27.672 1.00 79.75 84 VAL A C 1
ATOM 664 O O . VAL A 1 84 ? 13.310 3.457 -28.649 1.00 79.75 84 VAL A O 1
ATOM 667 N N . CYS A 1 85 ? 13.144 3.009 -26.465 1.00 73.00 85 CYS A N 1
ATOM 668 C CA . CYS A 1 85 ? 14.564 3.238 -26.180 1.00 73.00 85 CYS A CA 1
ATOM 669 C C . CYS A 1 85 ? 15.480 2.069 -26.576 1.00 73.00 85 CYS A C 1
ATOM 671 O O . CYS A 1 85 ? 16.621 2.303 -26.973 1.00 73.00 85 CYS A O 1
ATOM 673 N N . LYS A 1 86 ? 14.995 0.822 -26.521 1.00 66.12 86 LYS A N 1
ATOM 674 C CA . LYS A 1 86 ? 15.779 -0.387 -26.830 1.00 66.12 86 LYS A CA 1
ATOM 675 C C . LYS A 1 86 ? 16.380 -0.423 -28.247 1.00 66.12 86 LYS A C 1
ATOM 677 O O . LYS A 1 86 ? 17.530 -0.831 -28.368 1.00 66.12 86 LYS A O 1
ATOM 682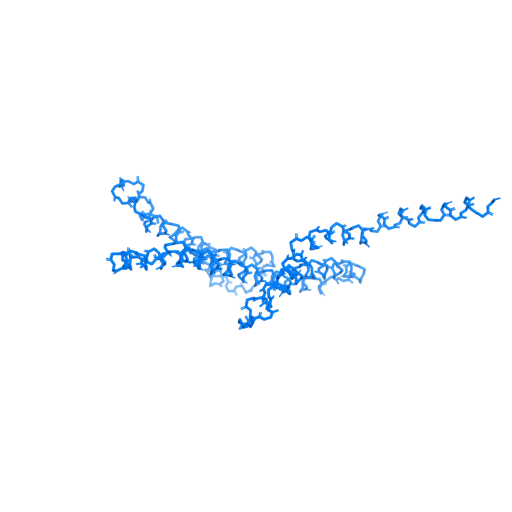 N N . PRO A 1 87 ? 15.681 0.006 -29.319 1.00 66.06 87 PRO A N 1
ATOM 683 C CA . PRO A 1 87 ? 16.291 0.072 -30.649 1.00 66.06 87 PRO A CA 1
ATOM 684 C C . PRO A 1 87 ? 17.278 1.240 -30.826 1.00 66.06 87 PRO A C 1
ATOM 686 O O . PRO A 1 87 ? 18.085 1.202 -31.750 1.00 66.06 87 PRO A O 1
ATOM 689 N N . ILE A 1 88 ? 17.231 2.269 -29.968 1.00 60.88 88 ILE A N 1
ATOM 690 C CA . ILE A 1 88 ? 18.044 3.494 -30.098 1.00 60.88 88 ILE A CA 1
ATOM 691 C C . ILE A 1 88 ? 19.373 3.374 -29.334 1.00 60.88 88 ILE A C 1
ATOM 693 O O . ILE A 1 88 ? 20.396 3.885 -29.784 1.00 60.88 88 ILE A O 1
ATOM 697 N N . PHE A 1 89 ? 19.384 2.673 -28.199 1.00 59.72 89 PHE A N 1
ATOM 698 C CA . PHE A 1 89 ? 20.561 2.512 -27.346 1.00 59.72 89 PHE A CA 1
ATOM 699 C C . PHE A 1 89 ? 21.025 1.054 -27.352 1.00 59.72 89 PHE A C 1
ATOM 701 O O . PHE A 1 89 ? 20.648 0.266 -26.492 1.00 59.72 89 PHE A O 1
ATOM 708 N N . LEU A 1 90 ? 21.877 0.689 -28.311 1.00 55.12 90 LEU A N 1
ATOM 709 C CA . LEU A 1 90 ? 22.425 -0.669 -28.443 1.00 55.12 90 LEU A CA 1
ATOM 710 C C . LEU A 1 90 ? 23.349 -1.121 -27.288 1.00 55.12 90 LEU A C 1
ATOM 712 O O . LEU A 1 90 ? 23.850 -2.240 -27.342 1.00 55.12 90 LEU A O 1
ATOM 716 N N . THR A 1 91 ? 23.600 -0.313 -26.250 1.00 51.72 91 THR A N 1
ATOM 717 C CA . THR A 1 91 ? 24.610 -0.627 -25.215 1.00 51.72 91 THR A CA 1
ATOM 718 C C . THR A 1 91 ? 24.400 0.081 -23.863 1.00 51.72 91 THR A C 1
ATOM 720 O O . THR A 1 91 ? 25.386 0.407 -23.203 1.00 51.72 91 THR A O 1
ATOM 723 N N . HIS A 1 92 ? 23.170 0.377 -23.424 1.00 58.84 92 HIS A N 1
ATOM 724 C CA . HIS A 1 92 ? 22.964 0.822 -22.034 1.00 58.84 92 HIS A CA 1
ATOM 725 C C . HIS A 1 92 ? 22.467 -0.350 -21.189 1.00 58.84 92 HIS A C 1
ATOM 727 O O . HIS A 1 92 ? 21.567 -1.066 -21.610 1.00 58.84 92 HIS A O 1
ATOM 733 N N . ASP A 1 93 ? 23.077 -0.553 -20.022 1.00 63.41 93 ASP A N 1
ATOM 734 C CA . ASP A 1 93 ? 22.851 -1.692 -19.131 1.00 63.41 93 ASP A CA 1
ATOM 735 C C . ASP A 1 93 ? 21.349 -1.875 -18.805 1.00 63.41 93 ASP A C 1
ATOM 737 O O . ASP A 1 93 ? 20.774 -1.155 -17.980 1.00 63.41 93 ASP A O 1
ATOM 741 N N . ASP A 1 94 ? 20.701 -2.827 -19.491 1.00 66.94 94 ASP A N 1
ATOM 742 C CA . ASP A 1 94 ? 19.286 -3.209 -19.331 1.00 66.94 94 ASP A CA 1
ATOM 743 C C . ASP A 1 94 ? 18.962 -3.592 -17.871 1.00 66.94 94 ASP A C 1
ATOM 745 O O . ASP A 1 94 ? 17.799 -3.578 -17.453 1.00 66.94 94 ASP A O 1
ATOM 749 N N . ALA A 1 95 ? 19.980 -3.952 -17.079 1.00 71.94 95 ALA A N 1
ATOM 750 C CA . ALA A 1 95 ? 19.829 -4.260 -15.666 1.00 71.94 95 ALA A CA 1
ATOM 751 C C . ALA A 1 95 ? 19.606 -2.998 -14.819 1.00 71.94 95 ALA A C 1
ATOM 753 O O . ALA A 1 95 ? 18.759 -3.010 -13.925 1.00 71.94 95 ALA A O 1
ATOM 754 N N . THR A 1 96 ? 20.300 -1.890 -15.104 1.00 71.44 96 THR A N 1
ATOM 755 C CA . THR A 1 96 ? 20.168 -0.646 -14.326 1.00 71.44 96 THR A CA 1
ATOM 756 C C . THR A 1 96 ? 18.774 -0.040 -14.468 1.00 71.44 96 THR A C 1
ATOM 758 O O . THR A 1 96 ? 18.142 0.285 -13.465 1.00 71.44 96 THR A O 1
ATOM 761 N N . SER A 1 97 ? 18.251 0.060 -15.694 1.00 72.12 97 SER A N 1
ATOM 762 C CA . SER A 1 97 ? 16.913 0.619 -15.946 1.00 72.12 97 SER A CA 1
ATOM 763 C C . SER A 1 97 ? 15.803 -0.236 -15.324 1.00 72.12 97 SER A C 1
ATOM 765 O O . SER A 1 97 ? 14.815 0.299 -14.819 1.00 72.12 97 SER A O 1
ATOM 767 N N . ARG A 1 98 ? 15.974 -1.564 -15.313 1.00 73.00 98 ARG A N 1
ATOM 768 C CA . ARG A 1 98 ? 15.072 -2.513 -14.647 1.00 73.00 98 ARG A CA 1
ATOM 769 C C . ARG A 1 98 ? 15.106 -2.372 -13.135 1.00 73.00 98 ARG A C 1
ATOM 771 O O . ARG A 1 98 ? 14.050 -2.333 -12.514 1.00 73.00 98 ARG A O 1
ATOM 778 N N . ASN A 1 99 ? 16.294 -2.257 -12.550 1.00 69.50 99 ASN A N 1
ATOM 779 C CA . ASN A 1 99 ? 16.443 -2.068 -11.111 1.00 69.50 99 ASN A CA 1
ATOM 780 C C . ASN A 1 99 ? 15.814 -0.744 -10.660 1.00 69.50 99 ASN A C 1
ATOM 782 O O . ASN A 1 99 ? 15.060 -0.740 -9.695 1.00 69.50 99 ASN A O 1
ATOM 786 N N . VAL A 1 100 ? 16.035 0.355 -11.390 1.00 72.94 100 VAL A N 1
ATOM 787 C CA . VAL A 1 100 ? 15.397 1.654 -11.100 1.00 72.94 100 VAL A CA 1
ATOM 788 C C . VAL A 1 100 ? 13.872 1.555 -11.175 1.00 72.94 100 VAL A C 1
ATOM 790 O O . VAL A 1 100 ? 13.184 2.054 -10.289 1.00 72.94 100 VAL A O 1
ATOM 793 N N . PHE A 1 101 ? 13.331 0.864 -12.179 1.00 75.94 101 PHE A N 1
ATOM 794 C CA . PHE A 1 101 ? 11.890 0.642 -12.289 1.00 75.94 101 PHE A CA 1
ATOM 795 C C . PHE A 1 101 ? 11.322 -0.164 -11.109 1.00 75.94 101 PHE A C 1
ATOM 797 O O . PHE A 1 101 ? 10.321 0.243 -10.520 1.00 75.94 101 PHE A O 1
ATOM 804 N N . LEU A 1 102 ? 11.981 -1.262 -10.724 1.00 74.31 102 LEU A N 1
ATOM 805 C CA . LEU A 1 102 ? 11.585 -2.071 -9.567 1.00 74.31 102 LEU A CA 1
ATOM 806 C C . LEU A 1 102 ? 11.648 -1.266 -8.260 1.00 74.31 102 LEU A C 1
ATOM 808 O O . LEU A 1 102 ? 10.737 -1.376 -7.444 1.00 74.31 102 LEU A O 1
ATOM 812 N N . LEU A 1 103 ? 12.666 -0.416 -8.087 1.00 70.94 103 LEU A N 1
ATOM 813 C CA . LEU A 1 103 ? 12.783 0.490 -6.939 1.00 70.94 103 LEU A CA 1
ATOM 814 C C . LEU A 1 103 ? 11.654 1.529 -6.919 1.00 70.94 103 LEU A C 1
ATOM 816 O O . LEU A 1 103 ? 11.018 1.720 -5.887 1.00 70.94 103 LEU A O 1
ATOM 820 N N . CYS A 1 104 ? 11.345 2.171 -8.051 1.00 73.81 104 CYS A N 1
ATOM 821 C CA . CYS A 1 104 ? 10.215 3.100 -8.140 1.00 73.81 104 CYS A CA 1
ATOM 822 C C . CYS A 1 104 ? 8.885 2.413 -7.807 1.00 73.81 104 CYS A C 1
ATOM 824 O O . CYS A 1 104 ? 8.050 2.987 -7.108 1.00 73.81 104 CYS A O 1
ATOM 826 N N . GLN A 1 105 ? 8.692 1.183 -8.282 1.00 78.62 105 GLN A N 1
ATOM 827 C CA . GLN A 1 105 ? 7.496 0.398 -8.003 1.00 78.62 105 GLN A CA 1
ATOM 828 C C . GLN A 1 105 ? 7.387 0.044 -6.510 1.00 78.62 105 GLN A C 1
ATOM 830 O O . GLN A 1 105 ? 6.321 0.207 -5.916 1.00 78.62 105 GLN A O 1
ATOM 835 N N . ASP A 1 106 ? 8.488 -0.369 -5.886 1.00 76.44 106 ASP A N 1
ATOM 836 C CA . ASP A 1 106 ? 8.549 -0.655 -4.451 1.00 76.44 106 ASP A CA 1
ATOM 837 C C . ASP A 1 106 ? 8.258 0.592 -3.595 1.00 76.44 106 ASP A C 1
ATOM 839 O O . ASP A 1 106 ? 7.448 0.548 -2.665 1.00 76.44 106 ASP A O 1
ATOM 843 N N . VAL A 1 107 ? 8.824 1.747 -3.963 1.00 77.19 107 VAL A N 1
ATOM 844 C CA . VAL A 1 107 ? 8.565 3.034 -3.295 1.00 77.19 107 VAL A CA 1
ATOM 845 C C . VAL A 1 107 ? 7.094 3.446 -3.413 1.00 77.19 107 VAL A C 1
ATOM 847 O O . VAL A 1 107 ? 6.499 3.894 -2.425 1.00 77.19 107 VAL A O 1
ATOM 850 N N . LEU A 1 108 ? 6.476 3.274 -4.587 1.00 77.19 108 LEU A N 1
ATOM 851 C CA . LEU A 1 108 ? 5.048 3.543 -4.787 1.00 77.19 108 LEU A CA 1
ATOM 852 C C . LEU A 1 108 ? 4.177 2.622 -3.921 1.00 77.19 108 LEU A C 1
ATOM 854 O O . LEU A 1 108 ? 3.233 3.098 -3.289 1.00 77.19 108 LEU A O 1
ATOM 858 N N . LEU A 1 109 ? 4.522 1.333 -3.821 1.00 79.19 109 LEU A N 1
ATOM 859 C CA . LEU A 1 109 ? 3.788 0.349 -3.007 1.00 79.19 109 LEU A CA 1
ATOM 860 C C . LEU A 1 109 ? 3.862 0.664 -1.531 1.00 79.19 109 LEU A C 1
ATOM 862 O O . LEU A 1 109 ? 2.851 0.652 -0.826 1.00 79.19 109 LEU A O 1
ATOM 866 N N . THR A 1 110 ? 5.066 0.987 -1.093 1.00 73.94 110 THR A N 1
ATOM 867 C CA . THR A 1 110 ? 5.373 1.383 0.269 1.00 73.94 110 THR A CA 1
ATOM 868 C C . THR A 1 110 ? 4.594 2.645 0.646 1.00 73.94 110 THR A C 1
ATOM 870 O O . THR A 1 110 ? 3.911 2.672 1.672 1.00 73.94 110 THR A O 1
ATOM 873 N N . SER A 1 111 ? 4.605 3.668 -0.213 1.00 74.69 111 SER A N 1
ATOM 874 C CA . SER A 1 111 ? 3.900 4.935 0.027 1.00 74.69 111 SER A CA 1
ATOM 875 C C . SER A 1 111 ? 2.382 4.754 0.065 1.00 74.69 111 SER A C 1
ATOM 877 O O . SER A 1 111 ? 1.712 5.252 0.973 1.00 74.69 111 SER A O 1
ATOM 879 N N . PHE A 1 112 ? 1.832 3.998 -0.887 1.00 78.06 112 PHE A N 1
ATOM 880 C CA . PHE A 1 112 ? 0.407 3.688 -0.942 1.00 78.06 112 PHE A CA 1
ATOM 881 C C . PHE A 1 112 ? -0.050 2.892 0.295 1.00 78.06 112 PHE A C 1
ATOM 883 O O . PHE A 1 112 ? -1.055 3.234 0.923 1.00 78.06 112 PHE A O 1
ATOM 890 N N . SER A 1 113 ? 0.726 1.882 0.701 1.00 79.31 113 SER A N 1
ATOM 891 C CA . SER A 1 113 ? 0.449 1.073 1.894 1.00 79.31 113 SER A CA 1
ATOM 892 C C . SER A 1 113 ? 0.462 1.915 3.170 1.00 79.31 113 SER A C 1
ATOM 894 O O . SER A 1 113 ? -0.431 1.776 4.005 1.00 79.31 113 SER A O 1
ATOM 896 N N . PHE A 1 114 ? 1.423 2.833 3.312 1.00 75.75 114 PHE A N 1
ATOM 897 C CA . PHE A 1 114 ? 1.485 3.756 4.447 1.00 75.75 114 PHE A CA 1
ATOM 898 C C . PHE A 1 114 ? 0.237 4.647 4.539 1.00 75.75 114 PHE A C 1
ATOM 900 O O . PHE A 1 114 ? -0.361 4.759 5.610 1.00 75.75 114 PHE A O 1
ATOM 907 N N . LEU A 1 115 ? -0.192 5.242 3.421 1.00 76.31 115 LEU A N 1
ATOM 908 C CA . LEU A 1 115 ? -1.395 6.077 3.376 1.00 76.31 115 LEU A CA 1
ATOM 909 C C . LEU A 1 115 ? -2.646 5.284 3.761 1.00 76.31 115 LEU A C 1
ATOM 911 O O . LEU A 1 115 ? -3.418 5.735 4.606 1.00 76.31 115 LEU A O 1
ATOM 915 N N . LEU A 1 116 ? -2.803 4.080 3.207 1.00 80.44 116 LEU A N 1
ATOM 916 C CA . LEU A 1 116 ? -3.907 3.183 3.530 1.00 80.44 116 LEU A CA 1
ATOM 917 C C . LEU A 1 116 ? -3.936 2.884 5.033 1.00 80.44 116 LEU A C 1
ATOM 919 O O . LEU A 1 116 ? -4.962 3.084 5.684 1.00 80.44 116 LEU A O 1
ATOM 923 N N . ILE A 1 117 ? -2.796 2.492 5.605 1.00 80.25 117 ILE A N 1
ATOM 924 C CA . ILE A 1 117 ? -2.656 2.236 7.039 1.00 80.25 117 ILE A CA 1
ATOM 925 C C . ILE A 1 117 ? -3.102 3.460 7.850 1.00 80.25 117 ILE A C 1
ATOM 927 O O . ILE A 1 117 ? -3.979 3.335 8.706 1.00 80.25 117 ILE A O 1
ATOM 931 N N . MET A 1 118 ? -2.563 4.645 7.560 1.00 77.88 118 MET A N 1
ATOM 932 C CA . MET A 1 118 ? -2.915 5.879 8.269 1.00 77.88 118 MET A CA 1
ATOM 933 C C . MET A 1 118 ? -4.414 6.174 8.212 1.00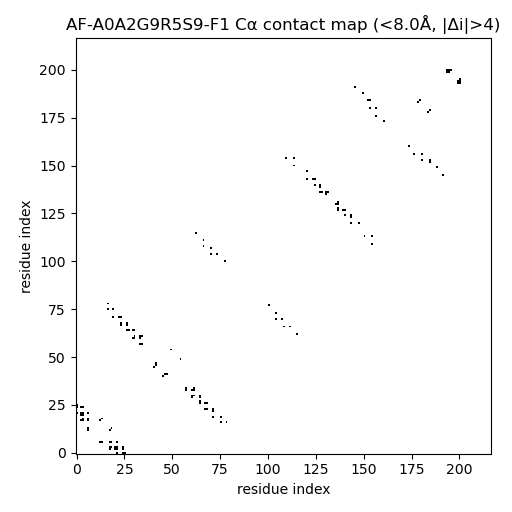 77.88 118 MET A C 1
ATOM 935 O O . MET A 1 118 ? -5.015 6.495 9.240 1.00 77.88 118 MET A O 1
ATOM 939 N N . THR A 1 119 ? -5.037 5.999 7.047 1.00 75.62 119 THR A N 1
ATOM 940 C CA . THR A 1 119 ? -6.484 6.130 6.883 1.00 75.62 119 THR A CA 1
ATOM 941 C C . THR A 1 119 ? -7.219 5.176 7.827 1.00 75.62 119 THR A C 1
ATOM 943 O O . THR A 1 119 ? -7.991 5.646 8.661 1.00 75.62 119 THR A O 1
ATOM 946 N N . PHE A 1 120 ? -6.926 3.869 7.808 1.00 82.38 120 PHE A N 1
ATOM 947 C CA . PHE A 1 120 ? -7.537 2.896 8.729 1.00 82.38 120 PHE A CA 1
ATOM 948 C C . PHE A 1 120 ? -7.357 3.279 10.210 1.00 82.38 120 PHE A C 1
ATOM 950 O O . PHE A 1 120 ? -8.304 3.166 10.993 1.00 82.38 120 PHE A O 1
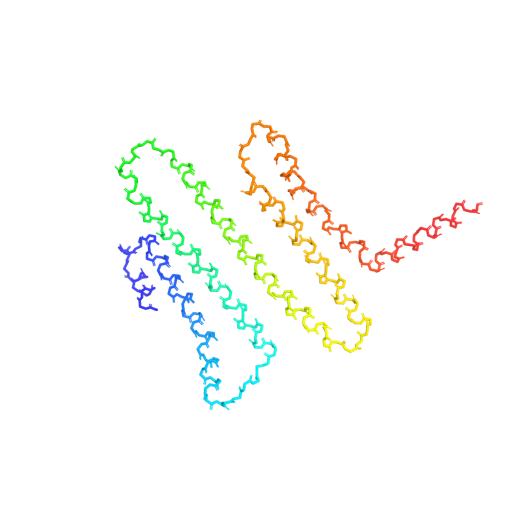ATOM 957 N N . TYR A 1 121 ? -6.190 3.803 10.597 1.00 78.00 121 TYR A N 1
ATOM 958 C CA . TYR A 1 121 ? -5.923 4.267 11.963 1.00 78.00 121 TYR A CA 1
ATOM 959 C C . TYR A 1 121 ? -6.789 5.453 12.384 1.00 78.00 121 TYR A C 1
ATOM 961 O O . TYR A 1 121 ? -7.301 5.463 13.506 1.00 78.00 121 TYR A O 1
ATOM 969 N N . VAL A 1 122 ? -7.011 6.426 11.497 1.00 78.12 122 VAL A N 1
ATOM 970 C CA . VAL A 1 122 ? -7.912 7.557 11.771 1.00 78.12 122 VAL A CA 1
ATOM 971 C C . VAL A 1 122 ? -9.326 7.054 12.085 1.00 78.12 122 VAL A C 1
ATOM 973 O O . VAL A 1 122 ? -9.955 7.540 13.031 1.00 78.12 122 VAL A O 1
ATOM 976 N N . PHE A 1 123 ? -9.809 6.023 11.383 1.00 75.94 123 PHE A N 1
ATOM 977 C CA . PHE A 1 123 ? -11.123 5.422 11.650 1.00 75.94 123 PHE A CA 1
ATOM 978 C C . PHE A 1 123 ? -11.162 4.595 12.931 1.00 75.94 123 PHE A C 1
ATOM 980 O O . PHE A 1 123 ? -12.124 4.705 13.699 1.00 75.94 123 PHE A O 1
ATOM 987 N N . ILE A 1 124 ? -10.119 3.808 13.208 1.00 80.62 124 ILE A N 1
ATOM 988 C CA . ILE A 1 124 ? -10.006 3.056 14.463 1.00 80.62 124 ILE A CA 1
ATOM 989 C C . ILE A 1 124 ? -10.034 4.029 15.646 1.00 80.62 124 ILE A C 1
ATOM 991 O O . ILE A 1 124 ? -10.851 3.870 16.550 1.00 80.62 124 ILE A O 1
ATOM 995 N N . ILE A 1 125 ? -9.229 5.094 15.614 1.00 78.00 125 ILE A N 1
ATOM 996 C CA . ILE A 1 125 ? -9.196 6.122 16.665 1.00 78.00 125 ILE A CA 1
ATOM 997 C C . ILE A 1 125 ? -10.559 6.808 16.805 1.00 78.00 125 ILE A C 1
ATOM 999 O O . ILE A 1 125 ? -11.055 6.974 17.920 1.00 78.00 125 ILE A O 1
ATOM 1003 N N . SER A 1 126 ? -11.197 7.161 15.688 1.00 77.38 126 SER A N 1
ATOM 1004 C CA . SER A 1 126 ? -12.544 7.748 15.679 1.00 77.38 126 SER A CA 1
ATOM 1005 C C . SER A 1 126 ? -13.588 6.835 16.327 1.00 77.38 126 SER A C 1
ATOM 1007 O O . SER A 1 126 ? -14.489 7.315 17.013 1.00 77.38 126 SER A O 1
ATOM 1009 N N . THR A 1 127 ? -13.449 5.520 16.160 1.00 76.88 127 THR A N 1
ATOM 1010 C CA . THR A 1 127 ? -14.335 4.515 16.767 1.00 76.88 127 THR A CA 1
ATOM 1011 C C . THR A 1 127 ? -14.044 4.336 18.251 1.00 76.88 127 THR A C 1
ATOM 1013 O O . THR A 1 127 ? -14.970 4.300 19.056 1.00 76.88 127 THR A O 1
ATOM 1016 N N . ILE A 1 128 ? -12.767 4.316 18.642 1.00 78.50 128 ILE A N 1
ATOM 1017 C CA . ILE A 1 128 ? -12.351 4.232 20.049 1.00 78.50 128 ILE A CA 1
ATOM 1018 C C . ILE A 1 128 ? -12.897 5.419 20.848 1.00 78.50 128 ILE A C 1
ATOM 1020 O O . ILE A 1 128 ? -13.360 5.239 21.973 1.00 78.50 128 ILE A O 1
ATOM 1024 N N . ARG A 1 129 ? -12.923 6.624 20.262 1.00 75.81 129 ARG A N 1
ATOM 1025 C CA . ARG A 1 129 ? -13.520 7.813 20.898 1.00 75.81 129 ARG A CA 1
ATOM 1026 C C . ARG A 1 129 ? -15.003 7.644 21.250 1.00 75.81 129 ARG A C 1
ATOM 1028 O O . ARG A 1 129 ? -15.469 8.349 22.137 1.00 75.81 129 ARG A O 1
ATOM 1035 N N . LYS A 1 130 ? -15.727 6.731 20.590 1.00 77.38 130 LYS A N 1
ATOM 1036 C CA . LYS A 1 130 ? -17.149 6.438 20.846 1.00 77.38 130 LYS A CA 1
ATOM 1037 C C . LYS A 1 130 ? -17.375 5.381 21.938 1.00 77.38 130 LYS A C 1
ATOM 1039 O O . LYS A 1 130 ? -18.520 5.124 22.294 1.00 77.38 130 LYS A O 1
ATOM 1044 N N . ILE A 1 131 ? -16.323 4.750 22.464 1.00 83.00 131 ILE A N 1
ATOM 1045 C CA . ILE A 1 131 ? -16.441 3.755 23.538 1.00 83.00 131 ILE A CA 1
ATOM 1046 C C . ILE A 1 131 ? -16.664 4.474 24.876 1.00 83.00 131 ILE A C 1
ATOM 1048 O O . ILE A 1 131 ? -15.848 5.295 25.290 1.00 83.00 131 ILE A O 1
ATOM 1052 N N . ASN A 1 132 ? -17.738 4.123 25.587 1.00 82.62 132 ASN A N 1
ATOM 1053 C CA . ASN A 1 132 ? -18.084 4.742 26.875 1.00 82.62 132 ASN A CA 1
ATOM 1054 C C . ASN A 1 132 ? -17.256 4.212 28.063 1.00 82.62 132 ASN A C 1
ATOM 1056 O O . ASN A 1 132 ? -17.123 4.899 29.071 1.00 82.62 132 ASN A O 1
ATOM 1060 N N . SER A 1 133 ? -16.663 3.017 27.953 1.00 86.69 133 SER A N 1
ATOM 1061 C CA . SER A 1 133 ? -15.790 2.448 28.992 1.00 86.69 133 SER A CA 1
ATOM 1062 C C . SER A 1 133 ? -14.370 3.021 28.907 1.00 86.69 133 SER A C 1
ATOM 1064 O O . SER A 1 133 ? -13.696 2.889 27.882 1.00 86.69 133 SER A O 1
ATOM 1066 N N . SER A 1 134 ? -13.897 3.629 29.997 1.00 77.00 134 SER A N 1
ATOM 1067 C CA . SER A 1 134 ? -12.531 4.159 30.127 1.00 77.00 134 SER A CA 1
ATOM 1068 C C . SER A 1 134 ? -11.468 3.061 30.005 1.00 77.00 134 SER A C 1
ATOM 1070 O O . SER A 1 134 ? -10.461 3.255 29.324 1.00 77.00 134 SER A O 1
ATOM 1072 N N . GLU A 1 135 ? -11.725 1.888 30.585 1.00 75.50 135 GLU A N 1
ATOM 1073 C CA . GLU A 1 135 ? -10.849 0.716 30.506 1.00 75.50 135 GLU A CA 1
ATOM 1074 C C . GLU A 1 135 ? -10.819 0.129 29.085 1.00 75.50 135 GLU A C 1
ATOM 1076 O O . GLU A 1 135 ? -9.748 -0.126 28.528 1.00 75.50 135 GLU A O 1
ATOM 1081 N N . GLY A 1 136 ? -11.989 0.024 28.439 1.00 72.06 136 GLY A N 1
ATOM 1082 C CA . GLY A 1 136 ? -12.101 -0.408 27.043 1.00 72.06 136 GLY A CA 1
ATOM 1083 C C . GLY A 1 136 ? -11.369 0.526 26.072 1.00 72.06 136 GLY A C 1
ATOM 1084 O O . GLY A 1 136 ? -10.663 0.065 25.172 1.00 72.06 136 GLY A O 1
ATOM 1085 N N . ARG A 1 137 ? -11.459 1.846 26.290 1.00 75.38 137 ARG A N 1
ATOM 1086 C CA . ARG A 1 137 ? -10.717 2.858 25.521 1.00 75.38 137 ARG A CA 1
ATOM 1087 C C . ARG A 1 137 ? -9.209 2.726 25.684 1.00 75.38 137 ARG A C 1
ATOM 1089 O O . ARG A 1 137 ? -8.493 2.755 24.684 1.00 75.38 137 ARG A O 1
ATOM 1096 N N . LEU A 1 138 ? -8.725 2.597 26.919 1.00 73.00 138 LEU A N 1
ATOM 1097 C CA . LEU A 1 138 ? -7.293 2.503 27.209 1.00 73.00 138 LEU A CA 1
ATOM 1098 C C . LEU A 1 138 ? -6.677 1.261 26.549 1.00 73.00 138 LEU A C 1
ATOM 1100 O O . LEU A 1 138 ? -5.624 1.348 25.915 1.00 73.00 138 LEU A O 1
ATOM 1104 N N . LYS A 1 139 ? -7.376 0.123 26.615 1.00 73.88 139 LYS A N 1
ATOM 1105 C CA . LYS A 1 139 ? -6.954 -1.132 25.979 1.00 73.88 139 LYS A CA 1
ATOM 1106 C C . LYS A 1 139 ? -6.891 -1.022 24.449 1.00 73.88 139 LYS A C 1
ATOM 1108 O O . LYS A 1 139 ? -5.919 -1.471 23.833 1.00 73.88 139 LYS A O 1
ATOM 1113 N N . ALA A 1 140 ? -7.884 -0.375 23.836 1.00 74.88 140 ALA A N 1
ATOM 1114 C CA . ALA A 1 140 ? -7.918 -0.163 22.391 1.00 74.88 140 ALA A CA 1
ATOM 1115 C C . ALA A 1 140 ? -6.829 0.820 21.916 1.00 74.88 140 ALA A C 1
ATOM 1117 O O . ALA A 1 140 ? -6.120 0.527 20.954 1.00 74.88 140 ALA A O 1
ATOM 1118 N N . TYR A 1 141 ? -6.619 1.940 22.622 1.00 73.12 141 TYR A N 1
ATOM 1119 C CA . TYR A 1 141 ? -5.530 2.882 22.327 1.00 73.12 141 TYR A CA 1
ATOM 1120 C C . TYR A 1 141 ? -4.145 2.250 22.473 1.00 73.12 141 TYR A C 1
ATOM 1122 O O . TYR A 1 141 ? -3.273 2.480 21.633 1.00 73.12 141 TYR A O 1
ATOM 1130 N N . SER A 1 142 ? -3.939 1.425 23.501 1.00 69.06 142 SER A N 1
ATOM 1131 C CA . SER A 1 142 ? -2.669 0.723 23.705 1.00 69.06 142 SER A CA 1
ATOM 1132 C C . SER A 1 142 ? -2.337 -0.193 22.520 1.00 69.06 142 SER A C 1
ATOM 1134 O O . SER A 1 142 ? -1.231 -0.123 21.985 1.00 69.06 142 SER A O 1
ATOM 1136 N N . SER A 1 143 ? -3.313 -0.967 22.032 1.00 74.25 143 SER A N 1
ATOM 1137 C CA . SER A 1 143 ? -3.138 -1.865 20.875 1.00 74.25 143 SER A CA 1
ATOM 1138 C C . SER A 1 143 ? -2.867 -1.088 19.577 1.00 74.25 143 SER A C 1
ATOM 1140 O O . SER A 1 143 ? -1.976 -1.428 18.799 1.00 74.25 143 SER A O 1
ATOM 1142 N N . CYS A 1 144 ? -3.592 0.014 19.384 1.00 72.19 144 CYS A N 1
ATOM 1143 C CA . CYS A 1 144 ? -3.501 0.890 18.218 1.00 72.19 144 CYS A CA 1
ATOM 1144 C C . CYS A 1 144 ? -2.125 1.578 18.122 1.00 72.19 144 CYS A C 1
ATOM 1146 O O . CYS A 1 144 ? -1.463 1.543 17.087 1.00 72.19 144 CYS A O 1
ATOM 1148 N N . THR A 1 145 ? -1.646 2.130 19.240 1.00 68.50 145 THR A N 1
ATOM 1149 C CA . THR A 1 145 ? -0.333 2.785 19.302 1.00 68.50 145 THR A CA 1
ATOM 1150 C C . THR A 1 145 ? 0.819 1.804 19.089 1.00 68.50 145 THR A C 1
ATOM 1152 O O . THR A 1 145 ? 1.759 2.175 18.400 1.00 68.50 145 THR A O 1
ATOM 1155 N N . SER A 1 146 ? 0.746 0.545 19.559 1.00 63.91 146 SER A N 1
ATOM 1156 C CA . SER A 1 146 ? 1.787 -0.460 19.241 1.00 63.91 146 SER A CA 1
ATOM 1157 C C . SER A 1 146 ? 1.938 -0.686 17.750 1.00 63.91 146 SER A C 1
ATOM 1159 O O . SER A 1 146 ? 3.049 -0.633 17.234 1.00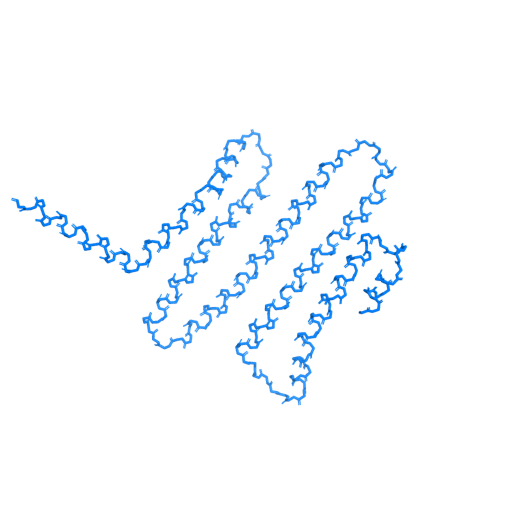 63.91 146 SER A O 1
ATOM 1161 N N . HIS A 1 147 ? 0.832 -0.959 17.063 1.00 67.44 147 HIS A N 1
ATOM 1162 C CA . HIS A 1 147 ? 0.901 -1.281 15.649 1.00 67.44 147 HIS A CA 1
ATOM 1163 C C . HIS A 1 147 ? 1.333 -0.062 14.827 1.00 67.44 147 HIS A C 1
ATOM 1165 O O . HIS A 1 147 ? 2.137 -0.212 13.912 1.00 67.44 147 HIS A O 1
ATOM 1171 N N . LEU A 1 148 ? 0.882 1.146 15.186 1.00 67.81 148 LEU A N 1
ATOM 1172 C CA . LEU A 1 148 ? 1.354 2.376 14.554 1.00 67.81 148 LEU A CA 1
ATOM 1173 C C . LEU A 1 148 ? 2.860 2.592 14.782 1.00 67.81 148 LEU A C 1
ATOM 1175 O O . LEU A 1 148 ? 3.565 2.957 13.849 1.00 67.81 148 LEU A O 1
ATOM 1179 N N . THR A 1 149 ? 3.379 2.306 15.981 1.00 68.31 149 THR A N 1
ATOM 1180 C CA . THR A 1 149 ? 4.825 2.333 16.255 1.00 68.31 149 THR A CA 1
ATOM 1181 C C . THR A 1 149 ? 5.582 1.308 15.409 1.00 68.31 149 THR A C 1
ATOM 1183 O O . THR A 1 149 ? 6.611 1.657 14.838 1.00 68.31 149 THR A O 1
ATOM 1186 N N . THR A 1 150 ? 5.076 0.080 15.256 1.00 64.88 150 THR A N 1
ATOM 1187 C CA . THR A 1 150 ? 5.683 -0.934 14.373 1.00 64.88 150 THR A CA 1
ATOM 1188 C C . THR A 1 150 ? 5.708 -0.473 12.916 1.00 64.88 150 THR A C 1
ATOM 1190 O O . THR A 1 150 ? 6.720 -0.642 12.245 1.00 64.88 150 THR A O 1
ATOM 1193 N N . VAL A 1 151 ? 4.632 0.154 12.433 1.00 67.75 151 VAL A N 1
ATOM 1194 C CA . VAL A 1 151 ? 4.560 0.728 11.081 1.00 67.75 151 VAL A CA 1
ATOM 1195 C C . VAL A 1 151 ? 5.566 1.872 10.933 1.00 67.75 151 VAL A C 1
ATOM 1197 O O . VAL A 1 151 ? 6.371 1.861 10.012 1.00 67.75 151 VAL A O 1
ATOM 1200 N N . ILE A 1 152 ? 5.610 2.828 11.860 1.00 68.69 152 ILE A N 1
ATOM 1201 C CA . ILE A 1 152 ? 6.569 3.943 11.806 1.00 68.69 152 ILE A CA 1
ATOM 1202 C C . ILE A 1 152 ? 8.020 3.437 11.829 1.00 68.69 152 ILE A C 1
ATOM 1204 O O . ILE A 1 152 ? 8.857 3.958 11.099 1.00 68.69 152 ILE A O 1
ATOM 1208 N N . LEU A 1 153 ? 8.319 2.398 12.611 1.00 64.94 153 LEU A N 1
ATOM 1209 C CA . LEU A 1 153 ? 9.651 1.788 12.659 1.00 64.94 153 LEU A CA 1
ATOM 1210 C C . LEU A 1 153 ? 10.009 1.018 11.381 1.00 64.94 153 LEU A C 1
ATOM 1212 O O . LEU A 1 153 ? 11.180 0.987 11.013 1.00 64.94 153 LEU A O 1
ATOM 1216 N N . PHE A 1 154 ? 9.029 0.426 10.693 1.00 63.03 154 PHE A N 1
ATOM 1217 C CA . PHE A 1 154 ? 9.243 -0.242 9.406 1.00 63.03 154 PHE A CA 1
ATOM 1218 C C . PHE A 1 154 ? 9.433 0.755 8.255 1.00 63.03 154 PHE A C 1
ATOM 1220 O O . PHE A 1 154 ? 10.330 0.587 7.437 1.00 63.03 154 PHE A O 1
ATOM 1227 N N . TYR A 1 155 ? 8.594 1.791 8.187 1.00 62.94 155 TYR A N 1
ATOM 1228 C CA . TYR A 1 155 ? 8.523 2.709 7.045 1.00 62.94 155 TYR A CA 1
ATOM 1229 C C . TYR A 1 155 ? 9.422 3.952 7.201 1.00 62.94 155 TYR A C 1
ATOM 1231 O O . TYR A 1 155 ? 9.915 4.490 6.212 1.00 62.94 155 TYR A O 1
ATOM 1239 N N . GLY A 1 156 ? 9.677 4.408 8.431 1.00 65.69 156 GLY A N 1
ATOM 1240 C CA . GLY A 1 156 ? 10.464 5.614 8.721 1.00 65.69 156 GLY A CA 1
ATOM 1241 C C . GLY A 1 156 ? 11.915 5.575 8.217 1.00 65.69 156 GLY A C 1
ATOM 1242 O O . GLY A 1 156 ? 12.343 6.533 7.574 1.00 65.69 156 GLY A O 1
ATOM 1243 N N . PRO A 1 157 ? 12.676 4.486 8.437 1.00 63.06 157 PRO A N 1
ATOM 1244 C CA . PRO A 1 157 ? 14.050 4.375 7.944 1.00 63.06 157 PRO A CA 1
ATOM 1245 C C . PRO A 1 157 ? 14.144 4.374 6.415 1.00 63.06 157 PRO A C 1
ATOM 1247 O O . PRO A 1 157 ? 15.080 4.949 5.868 1.00 63.06 157 PRO A O 1
ATOM 1250 N N . VAL A 1 158 ? 13.155 3.789 5.728 1.00 62.25 158 VAL A N 1
ATOM 1251 C CA . VAL A 1 158 ? 13.075 3.756 4.259 1.00 62.25 158 VAL A CA 1
ATOM 1252 C C . VAL A 1 158 ? 12.975 5.181 3.705 1.00 62.25 158 VAL A C 1
ATOM 1254 O O . VAL A 1 158 ? 13.744 5.559 2.828 1.00 62.25 158 VAL A O 1
ATOM 1257 N N . ILE A 1 159 ? 12.109 6.018 4.281 1.00 62.00 159 ILE A N 1
ATOM 1258 C CA . ILE A 1 159 ? 11.952 7.428 3.880 1.00 62.00 159 ILE A CA 1
ATOM 1259 C C . ILE A 1 159 ? 13.246 8.228 4.113 1.00 62.00 159 ILE A C 1
ATOM 1261 O O . ILE A 1 159 ? 13.634 9.033 3.268 1.00 62.00 159 ILE A O 1
ATOM 1265 N N . ILE A 1 160 ? 13.936 7.993 5.235 1.00 61.41 160 ILE A N 1
ATOM 1266 C CA . ILE A 1 160 ? 15.204 8.667 5.569 1.00 61.41 160 ILE A CA 1
ATOM 1267 C C . ILE A 1 160 ? 16.328 8.247 4.611 1.00 61.41 160 ILE A C 1
ATOM 1269 O O . ILE A 1 160 ? 17.147 9.082 4.235 1.00 61.41 160 ILE A O 1
ATOM 1273 N N . LEU A 1 161 ? 16.358 6.976 4.206 1.00 57.28 161 LEU A N 1
ATOM 1274 C CA . LEU A 1 161 ? 17.358 6.436 3.288 1.00 57.28 161 LEU A CA 1
ATOM 1275 C C . LEU A 1 161 ? 17.173 6.981 1.862 1.00 57.28 161 LEU A C 1
ATOM 1277 O O . LEU A 1 161 ? 18.146 7.406 1.250 1.00 57.28 161 LEU A O 1
ATOM 1281 N N . TYR A 1 16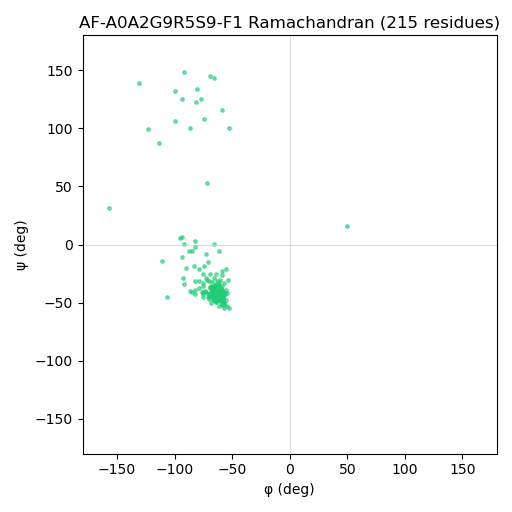2 ? 15.934 7.039 1.360 1.00 52.47 162 TYR A N 1
ATOM 1282 C CA . TYR A 1 162 ? 15.637 7.577 0.024 1.00 52.47 162 TYR A CA 1
ATOM 1283 C C . TYR A 1 162 ? 15.698 9.113 -0.056 1.00 52.47 162 TYR A C 1
ATOM 1285 O O . TYR A 1 162 ? 15.944 9.658 -1.128 1.00 52.47 162 TYR A O 1
ATOM 1293 N N . GLY A 1 163 ? 15.483 9.829 1.053 1.00 52.47 163 GLY A N 1
ATOM 1294 C CA . GLY A 1 163 ? 15.552 11.296 1.101 1.00 52.47 163 GLY A CA 1
ATOM 1295 C C . GLY A 1 163 ? 16.966 11.874 1.243 1.00 52.47 163 GLY A C 1
ATOM 1296 O O . GLY A 1 163 ? 17.122 13.096 1.291 1.00 52.47 163 GLY A O 1
ATOM 1297 N N . LYS A 1 164 ? 17.996 11.026 1.357 1.00 47.59 164 LYS A N 1
ATOM 1298 C CA . LYS A 1 164 ? 19.369 11.449 1.640 1.00 47.59 164 LYS A CA 1
ATOM 1299 C C . LYS A 1 164 ? 20.174 11.632 0.340 1.00 47.59 164 LYS A C 1
ATOM 1301 O O . LYS A 1 164 ? 20.257 10.691 -0.444 1.00 47.59 164 LYS A O 1
ATOM 1306 N N . PRO A 1 165 ? 20.795 12.802 0.099 1.00 45.75 165 PRO A N 1
ATOM 1307 C CA . PRO A 1 165 ? 21.671 13.001 -1.055 1.00 45.75 165 PRO A CA 1
ATOM 1308 C C . PRO A 1 165 ? 22.973 12.195 -0.909 1.00 45.75 165 PRO A C 1
ATOM 1310 O O . PRO A 1 165 ? 23.496 12.056 0.201 1.00 45.75 165 PRO A O 1
ATOM 1313 N N . GLU A 1 166 ? 23.499 11.678 -2.024 1.00 49.53 166 GLU A N 1
ATOM 1314 C CA . GLU A 1 166 ? 24.754 10.917 -2.062 1.00 49.53 166 GLU A CA 1
ATOM 1315 C C . GLU A 1 166 ? 25.920 11.761 -1.521 1.00 49.53 166 GLU A C 1
ATOM 1317 O O . GLU A 1 166 ? 26.290 12.784 -2.096 1.00 49.53 166 GLU A O 1
ATOM 1322 N N . SER A 1 167 ? 26.520 11.332 -0.407 1.00 48.12 167 SER A N 1
ATOM 1323 C CA . SER A 1 167 ? 27.814 11.842 0.049 1.00 48.12 167 SER A CA 1
ATOM 1324 C C . SER A 1 167 ? 28.747 10.680 0.385 1.00 48.12 167 SER A C 1
ATOM 1326 O O . SER A 1 167 ? 28.339 9.680 0.976 1.00 48.12 167 SER A O 1
ATOM 1328 N N . GLU A 1 168 ? 30.019 10.805 -0.003 1.00 49.31 168 GLU A N 1
ATOM 1329 C CA . GLU A 1 168 ? 31.023 9.725 -0.028 1.00 49.31 168 GLU A CA 1
ATOM 1330 C C . GLU A 1 168 ? 31.344 9.084 1.344 1.00 49.31 168 GLU A C 1
ATOM 1332 O O . GLU A 1 168 ? 32.027 8.063 1.401 1.00 49.31 168 GLU A O 1
ATOM 1337 N N . GLY A 1 169 ? 30.801 9.606 2.451 1.00 54.59 169 GLY A N 1
ATOM 1338 C CA . GLY A 1 169 ? 30.908 9.022 3.796 1.00 54.59 169 GLY A CA 1
ATOM 1339 C C . GLY A 1 169 ? 29.779 8.053 4.198 1.00 54.59 169 GLY A C 1
ATOM 1340 O O . GLY A 1 169 ? 29.787 7.561 5.326 1.00 54.59 169 GLY A O 1
ATOM 1341 N N . SER A 1 170 ? 28.784 7.791 3.336 1.00 52.88 170 SER A N 1
ATOM 1342 C CA . SER A 1 170 ? 27.509 7.154 3.728 1.00 52.88 170 SER A CA 1
ATOM 1343 C C . SER A 1 170 ? 27.506 5.619 3.819 1.00 52.88 170 SER A C 1
ATOM 1345 O O . SER A 1 170 ? 26.641 5.061 4.490 1.00 52.88 170 SER A O 1
ATOM 1347 N N . LYS A 1 171 ? 28.472 4.915 3.212 1.00 56.59 171 LYS A N 1
ATOM 1348 C CA . LYS A 1 171 ? 28.394 3.451 2.999 1.00 56.59 171 LYS A CA 1
ATOM 1349 C C . LYS A 1 171 ? 28.311 2.603 4.279 1.00 56.59 171 LYS A C 1
ATOM 1351 O O . LYS A 1 171 ? 27.643 1.572 4.271 1.00 56.59 171 LYS A O 1
ATOM 1356 N N . GLU A 1 172 ? 28.977 3.001 5.363 1.00 61.06 172 GLU A N 1
ATOM 1357 C CA . GLU A 1 172 ? 28.922 2.292 6.660 1.00 61.06 172 GLU A CA 1
ATOM 1358 C C . GLU A 1 172 ? 27.605 2.564 7.406 1.00 61.06 172 GLU A C 1
ATOM 1360 O O . GLU A 1 172 ? 26.979 1.647 7.937 1.00 61.06 172 GLU A O 1
ATOM 1365 N N . LEU A 1 173 ? 27.133 3.814 7.385 1.00 58.97 173 LEU A N 1
ATOM 1366 C CA . LEU A 1 173 ? 25.874 4.210 8.017 1.00 58.97 173 LEU A CA 1
ATOM 1367 C C . LEU A 1 173 ? 24.658 3.613 7.290 1.00 58.97 173 LEU A C 1
ATOM 1369 O O . LEU A 1 173 ? 23.719 3.171 7.945 1.00 58.97 173 LEU A O 1
ATOM 1373 N N . ASP A 1 174 ? 24.693 3.533 5.958 1.00 58.22 174 ASP A N 1
ATOM 1374 C CA . ASP A 1 174 ? 23.623 2.942 5.146 1.00 58.22 174 ASP A CA 1
ATOM 1375 C C . ASP A 1 174 ? 23.551 1.416 5.341 1.00 58.22 174 ASP A C 1
ATOM 1377 O O . ASP A 1 174 ? 22.461 0.849 5.447 1.00 58.22 174 ASP A O 1
ATOM 1381 N N . LYS A 1 175 ? 24.702 0.742 5.497 1.00 60.56 175 LYS A N 1
ATOM 1382 C CA . LYS A 1 175 ? 24.764 -0.677 5.893 1.00 60.56 175 LYS A CA 1
ATOM 1383 C C . LYS A 1 175 ? 24.224 -0.904 7.301 1.00 60.56 175 LYS A C 1
ATOM 1385 O O . LYS A 1 175 ? 23.466 -1.849 7.497 1.00 60.56 175 LYS A O 1
ATOM 1390 N N . LEU A 1 176 ? 24.574 -0.047 8.264 1.00 63.09 176 LEU A N 1
ATOM 1391 C CA . LEU A 1 176 ? 24.071 -0.124 9.638 1.00 63.09 176 LEU A CA 1
ATOM 1392 C C . LEU A 1 176 ? 22.553 0.098 9.697 1.00 63.09 176 LEU A C 1
ATOM 1394 O O . LEU A 1 176 ? 21.854 -0.649 10.377 1.00 63.09 176 LEU A O 1
ATOM 1398 N N . LEU A 1 177 ? 22.035 1.088 8.963 1.00 58.31 177 LEU A N 1
ATOM 1399 C CA . LEU A 1 177 ? 20.599 1.365 8.848 1.00 58.31 177 LEU A CA 1
ATOM 1400 C C . LEU A 1 177 ? 19.849 0.205 8.186 1.00 58.31 177 LEU A C 1
ATOM 1402 O O . LEU A 1 177 ? 18.786 -0.185 8.668 1.00 58.31 177 LEU A O 1
ATOM 1406 N N . THR A 1 178 ? 20.433 -0.395 7.147 1.00 60.16 178 THR A N 1
ATOM 1407 C CA . THR A 1 178 ? 19.892 -1.600 6.504 1.00 60.16 178 THR A CA 1
ATOM 1408 C C . THR A 1 178 ? 19.865 -2.776 7.482 1.00 60.16 178 THR A C 1
ATOM 1410 O O . THR A 1 178 ? 18.832 -3.418 7.616 1.00 60.16 178 THR A O 1
ATOM 1413 N N . LEU A 1 179 ? 20.947 -3.016 8.235 1.00 61.78 179 LEU A N 1
ATOM 1414 C CA . LEU A 1 179 ? 21.030 -4.064 9.263 1.00 61.78 179 LEU A CA 1
ATOM 1415 C C . LEU A 1 179 ? 20.017 -3.860 10.397 1.00 61.78 179 LEU A C 1
ATOM 1417 O O . LEU A 1 179 ? 19.345 -4.808 10.807 1.00 61.78 179 LEU A O 1
ATOM 1421 N N . LEU A 1 180 ? 19.879 -2.627 10.888 1.00 61.81 180 LEU A N 1
ATOM 1422 C CA . LEU A 1 180 ? 18.867 -2.254 11.878 1.00 61.81 180 LEU A CA 1
ATOM 1423 C C . LEU A 1 180 ? 17.455 -2.553 11.352 1.00 61.81 180 LEU A C 1
ATOM 1425 O O . LEU A 1 180 ? 16.656 -3.172 12.051 1.00 61.81 180 LEU A O 1
ATOM 1429 N N . TYR A 1 181 ? 17.165 -2.189 10.105 1.00 58.38 181 TYR A N 1
ATOM 1430 C CA . TYR A 1 181 ? 15.875 -2.445 9.467 1.00 58.38 181 TYR A CA 1
ATOM 1431 C C . TYR A 1 181 ? 15.601 -3.946 9.234 1.00 58.38 181 TYR A C 1
ATOM 1433 O O . TYR A 1 181 ? 14.539 -4.438 9.612 1.00 58.38 181 TYR A O 1
ATOM 1441 N N . THR A 1 182 ? 16.552 -4.703 8.675 1.00 56.00 182 THR A N 1
ATOM 1442 C CA . THR A 1 182 ? 16.339 -6.112 8.297 1.00 56.00 182 THR A CA 1
ATOM 1443 C C . THR A 1 182 ? 16.410 -7.086 9.468 1.00 56.00 182 THR A C 1
ATOM 1445 O O . THR A 1 182 ? 15.757 -8.125 9.429 1.00 56.00 182 THR A O 1
ATOM 1448 N N . ALA A 1 183 ? 17.216 -6.796 10.493 1.00 63.31 183 ALA A N 1
ATOM 1449 C CA . ALA A 1 183 ? 17.446 -7.722 11.604 1.00 63.31 183 ALA A CA 1
ATOM 1450 C C . ALA A 1 183 ? 16.731 -7.282 12.883 1.00 63.31 183 ALA A C 1
ATOM 1452 O O . ALA A 1 183 ? 16.075 -8.092 13.535 1.00 63.31 183 ALA A O 1
ATOM 1453 N N . VAL A 1 184 ? 16.810 -6.001 13.248 1.00 61.91 184 VAL A N 1
ATOM 1454 C CA . VAL A 1 184 ? 16.339 -5.555 14.567 1.00 61.91 184 VAL A CA 1
ATOM 1455 C C . VAL A 1 184 ? 14.819 -5.419 14.605 1.00 61.91 184 VAL A C 1
ATOM 1457 O O . VAL A 1 184 ? 14.205 -5.814 15.591 1.00 61.91 184 VAL A O 1
ATOM 1460 N N . VAL A 1 185 ? 14.178 -4.964 13.527 1.00 57.88 185 VAL A N 1
ATOM 1461 C CA . VAL A 1 185 ? 12.712 -4.819 13.488 1.00 57.88 185 VAL A CA 1
ATOM 1462 C C . VAL A 1 185 ? 11.961 -6.164 13.612 1.00 57.88 185 VAL A C 1
ATOM 1464 O O . VAL A 1 185 ? 11.093 -6.269 14.486 1.00 57.88 185 VAL A O 1
ATOM 1467 N N . PRO A 1 186 ? 12.287 -7.231 12.848 1.00 57.66 186 PRO A N 1
ATOM 1468 C CA . PRO A 1 186 ? 11.649 -8.534 13.046 1.00 57.66 186 PRO A CA 1
ATOM 1469 C C . PRO A 1 186 ? 11.981 -9.169 14.401 1.00 57.66 186 PRO A C 1
ATOM 1471 O O . PRO A 1 186 ? 11.141 -9.885 14.942 1.00 57.66 186 PRO A O 1
ATOM 1474 N N . MET A 1 187 ? 13.152 -8.884 14.983 1.00 61.84 187 MET A N 1
ATOM 1475 C CA . MET A 1 187 ? 13.511 -9.372 16.318 1.00 61.84 187 MET A CA 1
ATOM 1476 C C . MET A 1 187 ? 12.793 -8.622 17.442 1.00 61.84 187 MET A C 1
ATOM 1478 O O . MET A 1 187 ? 12.458 -9.240 18.446 1.00 61.84 187 MET A O 1
ATOM 1482 N N . LEU A 1 188 ? 12.506 -7.327 17.285 1.00 54.94 188 LEU A N 1
ATOM 1483 C CA . LEU A 1 188 ? 11.756 -6.536 18.264 1.00 54.94 188 LEU A CA 1
ATOM 1484 C C . LEU A 1 188 ? 10.269 -6.901 18.298 1.00 54.94 188 LEU A C 1
ATOM 1486 O O . LEU A 1 188 ? 9.661 -6.831 19.365 1.00 54.94 188 LEU A O 1
ATOM 1490 N N . ASN A 1 189 ? 9.691 -7.331 17.173 1.00 55.22 189 ASN A N 1
ATOM 1491 C CA . ASN A 1 189 ? 8.274 -7.690 17.088 1.00 55.22 189 ASN A CA 1
ATOM 1492 C C . ASN A 1 189 ? 7.851 -8.717 18.165 1.00 55.22 189 ASN A C 1
ATOM 1494 O O . ASN A 1 189 ? 6.957 -8.393 18.949 1.00 55.22 189 ASN A O 1
ATOM 1498 N N . PRO A 1 190 ? 8.497 -9.892 18.313 1.00 60.16 190 PRO A N 1
ATOM 1499 C CA . PRO A 1 190 ? 8.207 -10.843 19.389 1.00 60.16 190 PRO A CA 1
ATOM 1500 C C . PRO A 1 190 ? 8.286 -10.238 20.793 1.00 60.16 190 PRO A C 1
ATOM 1502 O O . PRO A 1 190 ? 7.414 -10.501 21.618 1.00 60.16 190 PRO A O 1
ATOM 1505 N N . PHE A 1 191 ? 9.283 -9.393 21.072 1.00 62.41 191 PHE A N 1
ATOM 1506 C CA . PHE A 1 191 ? 9.424 -8.762 22.388 1.00 62.41 191 PHE A CA 1
ATOM 1507 C C . PHE A 1 191 ? 8.321 -7.745 22.665 1.00 62.41 191 PHE A C 1
ATOM 1509 O O . PHE A 1 191 ? 7.821 -7.697 23.784 1.00 62.41 191 PHE A O 1
ATOM 1516 N N . VAL A 1 192 ? 7.888 -6.982 21.660 1.00 60.88 192 VAL A N 1
ATOM 1517 C CA . VAL A 1 192 ? 6.745 -6.067 21.789 1.00 60.88 192 VAL A CA 1
ATOM 1518 C C . VAL A 1 192 ? 5.465 -6.840 22.128 1.00 60.88 192 VAL A C 1
ATOM 1520 O O . VAL A 1 192 ? 4.699 -6.385 22.978 1.00 60.88 192 VAL A O 1
ATOM 1523 N N . TYR A 1 193 ? 5.254 -8.026 21.542 1.00 54.84 193 TYR A N 1
ATOM 1524 C CA . TYR A 1 193 ? 4.113 -8.888 21.877 1.00 54.84 193 TYR A CA 1
ATOM 1525 C C . TYR A 1 193 ? 4.236 -9.524 23.272 1.00 54.84 193 TYR A C 1
ATOM 1527 O O . TYR A 1 193 ? 3.267 -9.533 24.031 1.00 54.84 193 TYR A O 1
ATOM 1535 N N . ILE A 1 194 ? 5.425 -10.009 23.644 1.00 61.41 194 ILE A N 1
ATOM 1536 C CA . ILE A 1 194 ? 5.699 -10.650 24.943 1.00 61.41 194 ILE A CA 1
ATOM 1537 C C . ILE A 1 194 ? 5.569 -9.650 26.097 1.00 61.41 194 ILE A C 1
ATOM 1539 O O . ILE A 1 194 ? 4.895 -9.929 27.085 1.00 61.41 194 ILE A O 1
ATOM 1543 N N . LEU A 1 195 ? 6.170 -8.465 25.965 1.00 57.66 195 LEU A N 1
ATOM 1544 C CA . LEU A 1 195 ? 6.183 -7.427 27.001 1.00 57.66 195 LEU A CA 1
ATOM 1545 C C . LEU A 1 195 ? 4.837 -6.717 27.171 1.00 57.66 195 LEU A C 1
ATOM 1547 O O . LEU A 1 195 ? 4.689 -5.918 28.089 1.00 57.66 195 LEU A O 1
ATOM 1551 N N . ARG A 1 196 ? 3.862 -6.968 26.296 1.00 58.84 196 ARG A N 1
ATOM 1552 C CA . ARG A 1 196 ? 2.513 -6.389 26.389 1.00 58.84 196 ARG A CA 1
ATOM 1553 C C . ARG A 1 196 ? 1.437 -7.412 26.724 1.00 58.84 196 ARG A C 1
ATOM 1555 O O . ARG A 1 196 ? 0.336 -7.015 27.104 1.00 58.84 196 ARG A O 1
ATOM 1562 N N . ASN A 1 197 ? 1.735 -8.705 26.615 1.00 61.97 197 ASN A N 1
ATOM 1563 C CA . ASN A 1 197 ? 0.817 -9.748 27.036 1.00 61.97 197 ASN A CA 1
ATOM 1564 C C . ASN A 1 197 ? 0.798 -9.809 28.572 1.00 61.97 197 ASN A C 1
ATOM 1566 O O . ASN A 1 197 ? 1.769 -10.227 29.204 1.00 61.97 197 ASN A O 1
ATOM 1570 N N . GLN A 1 198 ? -0.310 -9.358 29.170 1.00 65.81 198 GLN A N 1
ATOM 1571 C CA . GLN A 1 198 ? -0.459 -9.320 30.625 1.00 65.81 198 GLN A CA 1
ATOM 1572 C C . GLN A 1 198 ? -0.379 -10.711 31.253 1.00 65.81 198 GLN A C 1
ATOM 1574 O O . GLN A 1 198 ? 0.180 -10.834 32.336 1.00 65.81 198 GLN A O 1
ATOM 1579 N N . ASP A 1 199 ? -0.827 -11.761 30.567 1.00 72.88 199 ASP A N 1
ATOM 1580 C CA . ASP A 1 199 ? -0.724 -13.132 31.071 1.00 72.88 199 ASP A CA 1
ATOM 1581 C C . ASP A 1 199 ? 0.741 -13.577 31.141 1.00 72.88 199 ASP A C 1
ATOM 1583 O O . ASP A 1 199 ? 1.175 -14.167 32.131 1.00 72.88 199 ASP A O 1
ATOM 1587 N N . VAL A 1 200 ? 1.539 -13.211 30.131 1.00 73.69 200 VAL A N 1
ATOM 1588 C CA . VAL A 1 200 ? 2.982 -13.494 30.096 1.00 73.69 200 VAL A CA 1
ATOM 1589 C C . VAL A 1 200 ? 3.736 -12.661 31.134 1.00 73.69 200 VAL A C 1
ATOM 1591 O O . VAL A 1 200 ? 4.581 -13.197 31.850 1.00 73.69 200 VAL A O 1
ATOM 1594 N N . LEU A 1 201 ? 3.412 -11.375 31.289 1.00 74.69 201 LEU A N 1
ATOM 1595 C CA . LEU A 1 201 ? 4.006 -10.527 32.327 1.00 74.69 201 LEU A CA 1
ATOM 1596 C C . LEU A 1 201 ? 3.657 -11.010 33.740 1.00 74.69 201 LEU A C 1
ATOM 1598 O O . LEU A 1 201 ? 4.543 -11.082 34.593 1.00 74.69 201 LEU A O 1
ATOM 1602 N N . ASN A 1 202 ? 2.402 -11.390 33.979 1.00 78.12 202 ASN A N 1
ATOM 1603 C CA . ASN A 1 202 ? 1.948 -11.938 35.255 1.00 78.12 202 ASN A CA 1
ATOM 1604 C C . ASN A 1 202 ? 2.638 -13.279 35.547 1.00 78.12 202 ASN A C 1
ATOM 1606 O O . ASN A 1 202 ? 3.075 -13.523 36.673 1.00 78.12 202 ASN A O 1
ATOM 1610 N N . ALA A 1 203 ? 2.824 -14.130 34.532 1.00 81.19 203 ALA A N 1
ATOM 1611 C CA . ALA A 1 203 ? 3.603 -15.359 34.656 1.00 81.19 203 ALA A CA 1
ATOM 1612 C C . ALA A 1 203 ? 5.074 -15.077 35.016 1.00 81.19 203 ALA A C 1
ATOM 1614 O O . ALA A 1 203 ? 5.611 -15.691 35.940 1.00 81.19 203 ALA A O 1
ATOM 1615 N N . ILE A 1 204 ? 5.717 -14.104 34.360 1.00 81.19 204 ILE A N 1
ATOM 1616 C CA . ILE A 1 204 ? 7.101 -13.694 34.651 1.00 81.19 204 ILE A CA 1
ATOM 1617 C C . ILE A 1 204 ? 7.228 -13.135 36.077 1.00 81.19 204 ILE A C 1
ATOM 1619 O O . ILE A 1 204 ? 8.165 -13.494 36.795 1.00 81.19 204 ILE A O 1
ATOM 1623 N N . GLN A 1 205 ? 6.292 -12.290 36.520 1.00 79.75 205 GLN A N 1
ATOM 1624 C CA . GLN A 1 205 ? 6.281 -11.741 37.881 1.00 79.75 205 GLN A CA 1
ATOM 1625 C C . GLN A 1 205 ? 6.122 -12.840 38.936 1.00 79.75 205 GLN A C 1
ATOM 1627 O O . GLN A 1 205 ? 6.872 -12.862 39.914 1.00 79.75 205 GLN A O 1
ATOM 1632 N N . ASN A 1 206 ? 5.227 -13.802 38.703 1.00 82.00 206 ASN A N 1
ATOM 1633 C CA . ASN A 1 206 ? 5.038 -14.952 39.586 1.00 82.00 206 ASN A CA 1
ATOM 1634 C C . ASN A 1 206 ? 6.297 -15.826 39.689 1.00 82.00 206 ASN A C 1
ATOM 1636 O O . ASN A 1 206 ? 6.655 -16.267 40.783 1.00 82.00 206 ASN A O 1
ATOM 1640 N N . ILE A 1 207 ? 7.014 -16.041 38.581 1.00 85.25 207 ILE A N 1
ATOM 1641 C CA . ILE A 1 207 ? 8.297 -16.764 38.581 1.00 85.25 207 ILE A CA 1
ATOM 1642 C C . ILE A 1 207 ? 9.352 -15.994 39.385 1.00 85.25 207 ILE A C 1
ATOM 1644 O O . ILE A 1 207 ? 10.064 -16.587 40.198 1.00 85.25 207 ILE A O 1
ATOM 1648 N N . LYS A 1 208 ? 9.438 -14.671 39.208 1.00 83.12 208 LYS A N 1
ATOM 1649 C CA . LYS A 1 208 ? 10.403 -13.814 39.915 1.00 83.12 208 LYS A CA 1
ATOM 1650 C C . LYS A 1 208 ? 10.143 -13.790 41.428 1.00 83.12 208 LYS A C 1
ATOM 1652 O O . LYS A 1 208 ? 11.084 -13.924 42.207 1.00 83.12 208 LYS A O 1
ATOM 1657 N N . MET A 1 209 ? 8.873 -13.716 41.833 1.00 79.62 209 MET A N 1
ATOM 1658 C CA . MET A 1 209 ? 8.434 -13.816 43.232 1.00 79.62 209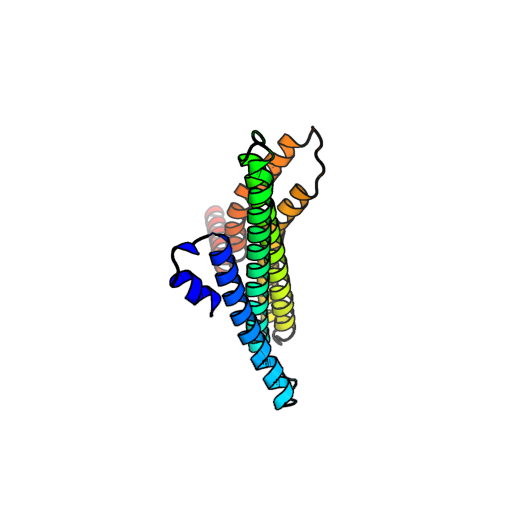 MET A CA 1
ATOM 1659 C C . MET A 1 209 ? 8.794 -15.174 43.847 1.00 79.62 209 MET A C 1
ATOM 1661 O O . MET A 1 209 ? 9.391 -15.222 44.921 1.00 79.62 209 MET A O 1
ATOM 1665 N N . ARG A 1 210 ? 8.514 -16.283 43.146 1.00 79.56 210 ARG A N 1
ATOM 1666 C CA . ARG A 1 210 ? 8.893 -17.634 43.600 1.00 79.56 210 ARG A CA 1
ATOM 1667 C C . ARG A 1 210 ? 10.405 -17.802 43.732 1.00 79.56 210 ARG A C 1
ATOM 1669 O O . ARG A 1 210 ? 10.861 -18.400 44.698 1.00 79.56 210 ARG A O 1
ATOM 1676 N N . ARG A 1 211 ? 11.187 -17.246 42.802 1.00 81.12 211 ARG A N 1
ATOM 1677 C CA . ARG A 1 211 ? 12.653 -17.289 42.864 1.00 81.12 211 ARG A CA 1
ATOM 1678 C C . ARG A 1 211 ? 13.183 -16.538 44.089 1.00 81.12 211 ARG A C 1
ATOM 1680 O O . ARG A 1 211 ? 14.013 -17.079 44.806 1.00 81.12 211 ARG A O 1
ATOM 1687 N N . ASN A 1 212 ? 12.668 -15.342 44.372 1.00 74.25 212 ASN A N 1
ATOM 1688 C CA . ASN A 1 212 ? 13.072 -14.565 45.549 1.00 74.25 212 ASN A CA 1
ATOM 1689 C C . ASN A 1 212 ? 12.735 -15.273 46.872 1.00 74.25 212 ASN A C 1
ATOM 1691 O O . ASN A 1 212 ? 13.515 -15.196 47.813 1.00 74.25 212 ASN A O 1
ATOM 1695 N N . LEU A 1 213 ? 11.621 -16.010 46.930 1.00 72.75 213 LEU A N 1
ATOM 1696 C CA . LEU A 1 213 ? 11.258 -16.822 48.098 1.00 72.75 213 LEU A CA 1
ATOM 1697 C C . LEU A 1 213 ? 12.201 -18.017 48.317 1.00 72.75 213 LEU A C 1
ATOM 1699 O O . LEU A 1 213 ? 12.445 -18.391 49.458 1.00 72.75 213 LEU A O 1
ATOM 1703 N N . ILE A 1 214 ? 12.747 -18.601 47.245 1.00 75.12 214 ILE A N 1
ATOM 1704 C CA . ILE A 1 214 ? 13.699 -19.723 47.322 1.00 75.12 214 ILE A CA 1
ATOM 1705 C C . ILE A 1 214 ? 15.094 -19.252 47.764 1.00 75.12 214 ILE A C 1
ATOM 1707 O O . ILE A 1 214 ? 15.755 -19.9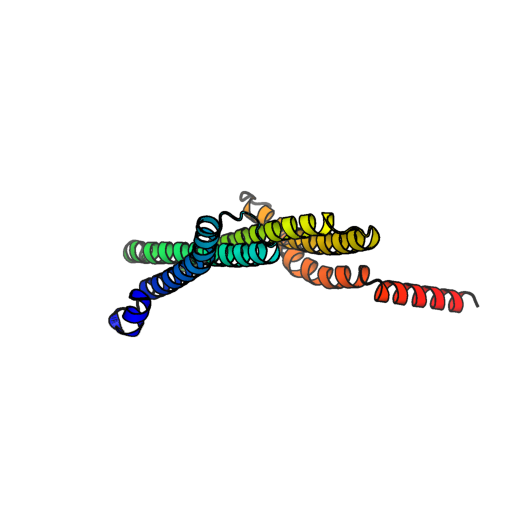65 48.503 1.00 75.12 214 ILE A O 1
ATOM 1711 N N . PHE A 1 215 ? 15.531 -18.057 47.351 1.00 68.00 215 PHE A N 1
ATOM 1712 C CA . PHE A 1 215 ? 16.830 -17.480 47.746 1.00 68.00 215 PHE A CA 1
ATOM 1713 C C . PHE A 1 215 ? 16.807 -16.729 49.092 1.00 68.00 215 PHE A C 1
ATOM 1715 O O . PHE A 1 215 ? 17.851 -16.276 49.549 1.00 68.00 215 PHE A O 1
ATOM 1722 N N . SER A 1 216 ? 15.634 -16.568 49.713 1.00 57.28 216 SER A N 1
ATOM 1723 C CA . SER A 1 216 ? 15.461 -15.945 51.037 1.00 57.28 216 SER A CA 1
ATOM 1724 C C . SER A 1 216 ? 15.417 -16.968 52.187 1.00 57.28 216 SER A C 1
ATOM 1726 O O . SER A 1 216 ? 15.135 -16.587 53.325 1.00 57.28 216 SER A O 1
ATOM 1728 N N . LYS A 1 217 ? 15.645 -18.251 51.895 1.00 50.78 217 LYS A N 1
ATOM 1729 C CA . LYS A 1 217 ? 15.656 -19.368 52.844 1.00 50.78 217 LYS A CA 1
ATOM 1730 C C . LYS A 1 217 ? 17.036 -20.012 52.852 1.00 50.78 217 LYS A C 1
ATOM 1732 O O . LYS A 1 217 ? 17.442 -20.460 53.943 1.00 50.78 217 LYS A O 1
#

Mean predicted aligned error: 14.75 Å

Organism: Aquarana catesbeiana (NCBI:txid8400)

Nearest PDB structures (foldseek):
  7l1v-assembly1_R  TM=3.748E-01  e=5.085E-03  Homo sapiens
  6hlp-assembly1_A  TM=6.397E-01  e=5.939E-01  Homo sapiens
  6tq7-assembly2_B  TM=3.897E-01  e=1.009E-01  Homo sapiens
  6hll-assembly1_A  TM=4.539E-01  e=4.166E-01  Homo sapiens
  6h7w-assembly1_M  TM=2.603E-01  e=8.268E+00  Thermochaetoides thermophila DSM 1495

Foldseek 3Di:
DVLLVVCVVDVVNPDVLSVLVNQLVVLVVLLCVLPVVVVVVCVVVVDPDDDLVSVVVSVVSNLVSVLSNVLSVLVNVLVVVCVVCVVVDVDDPPVVSVVVSVVVNVVSVLVSVLVSLVVVLVSLLVVLVVDPDPVSSVVSVVVSVLVVVLSCLQNVLVCVLVPDDDDPVCPVVSVVSVCCNPPVSVVVVVVSVQVPPVVNVVVVVVVVVVVVVVVVD

Secondary structure (DSSP, 8-state):
-HHHHHHHH-GGG-SHHHHHHHHHHHHHHHHHHHHHHHHHHHHHH------HHHHHHHHHHHHHHHHHHHHHHHHHHHHHHHHHHTTT-TTS-HHHHHHHHHHHHHHHHHHHHHHHHHHHHHHHHHHHTT---HHHHHHHHHHHHHHHHHHHHHHHHHHHHHTSPP-TT-HHHHHHHHHIIIIIHHHHHHHHHHTT-HHHHHHHHHHHHHHHHHHT-

Solvent-accessible surface area (backbone atoms only — not comparable to full-atom values): 12310 Å² total; per-residue (Å²): 105,70,63,48,53,49,44,76,71,32,79,90,49,73,45,74,67,52,56,46,53,31,53,45,50,51,37,52,49,52,41,46,64,58,51,46,61,51,54,50,46,39,69,72,65,71,53,86,79,74,53,70,66,59,53,53,55,46,51,51,52,47,50,53,33,54,52,51,44,54,54,45,53,52,51,53,52,48,54,53,48,48,71,63,45,54,83,73,49,89,81,64,67,71,63,57,62,48,49,52,49,53,50,53,51,50,51,52,52,53,53,53,50,51,52,52,51,53,54,54,49,54,52,51,54,59,52,45,72,69,49,87,48,70,68,61,31,53,55,52,50,54,56,51,51,51,54,52,50,54,49,48,65,64,50,49,58,55,53,57,61,74,71,53,79,93,53,99,81,43,70,65,59,53,49,49,53,47,46,45,57,72,51,47,51,68,60,45,50,60,50,58,53,48,80,64,34,63,70,56,47,52,52,53,51,52,51,53,53,54,50,54,59,63,77,72,110

pLDDT: mean 71.16, std 10.67, range [45.75, 87.5]

Sequence (217 aa):
MTIAVLVCLVPQLHTPIYFFLSNLAISDVIYVSVTLPKLLSILLTQDHWLSFSACMTQMYFFSLSAGCDIFLLTSMSYDRYIAVCKPIFLTHDDATSRNVFLLCQDVLLTSFSFLLIMTFYVFIISTIRKINSSEGRLKAYSSCTSHLTTVILFYGPVIILYGKPESEGSKELDKLLTLLYTAVVPMLNPFVYILRNQDVLNAIQNIKMRRNLIFSK

InterPro domains:
  IPR000276 G protein-coupled receptor, rhodopsin-like [PF00001] (3-91)
  IPR000276 G protein-coupled receptor, rhodopsin-like [PR00237] (17-38)
  IPR000276 G protein-coupled receptor, rhodopsin-like [PR00237] (62-84)
  IPR000276 G protein-coupled receptor, rhodopsin-like [PR00237] (175-201)
  IPR000276 G protein-coupled receptor, rhodopsin-like [PS00237] (68-84)
  IPR000725 Olfactory receptor [PF13853] (111-207)
  IPR017452 GPCR, rhodopsin-like, 7TM [PS50262] (1-217)
  IPR050516 Olfactory G-protein coupled receptor [PTHR26452] (2-88)